Protein AF-A0A0B1T1S8-F1 (afdb_monomer)

Solvent-accessible surface area (backbone atoms only — not comparable to full-atom values): 12868 Å² total; per-residue (Å²): 116,86,95,48,89,92,72,82,81,86,54,74,77,38,72,63,43,54,57,49,52,51,50,52,53,40,42,77,72,69,49,85,85,80,75,98,68,55,75,48,32,48,40,67,55,97,87,37,64,46,28,37,28,30,74,87,71,53,72,49,77,38,91,72,85,84,82,88,63,53,68,56,50,51,59,66,62,24,28,63,69,89,78,49,61,66,72,57,54,54,55,50,72,65,61,81,80,86,56,39,63,43,80,48,77,46,80,37,69,65,81,89,58,32,81,92,61,64,67,81,74,90,66,88,51,78,72,50,74,41,81,39,77,42,52,63,92,45,70,66,48,46,50,51,14,50,49,30,24,76,67,24,32,60,26,94,54,39,36,32,45,31,39,32,61,35,73,80,34,58,84,78,38,96,51,94,5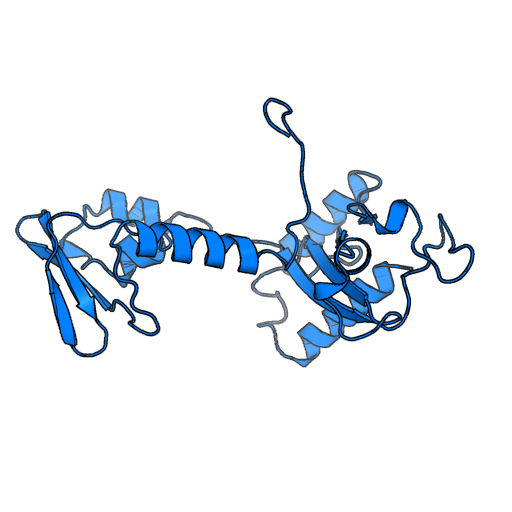5,48,37,43,36,42,36,41,31,39,26,30,45,82,57,34,70,92,42,75,82,48,72,67,56,50,51,52,49,51,52,52,59,57,62,69,61,99

Organism: Oesophagostomum dentatum (NCBI:txid61180)

Foldseek 3Di:
DPPDPPDDDADAVGPVVVVVVVVVVCVVVVDDDDPPFAFQAFDDDPLATFFTATPVRDTDGDNDDDDPDQLCCHQVGHYDVVSDDPVVVVVSVPDDPWFQKDKDKDKDQADDAAPVHGDDDGADDPCQADWDWAQPPDVVSVVQLQVCLVQQHGHLQWTKTKHWSCNVHVVVDDDDRMTMMMIMTGSHGCAGPVGHDDPVVVVVVVVSNVVSRD

InterPro domains:
  IPR036188 FAD/NAD(P)-binding domain superfamily [G3DSA:3.50.50.60] (1-122)
  IPR036188 FAD/NAD(P)-binding domain superfamily [SSF51905] (5-128)

Secondary structure (DSSP, 8-state):
-TT-TT---PPTT-HHHHHHHHHHHHHHTT-----S--EEEEEEETTEEEEEEETTS-EEE-S-----S-HHIIIIISS-GGGS-HHHHHHHHT-------EEEEEEESS---BTTB--SSSS--GGGGS-EEES-SSHHHHHHHHHHHHTTS--SS--EEEE-HHHH-GGGSSSSS-EEEEEEE-S--SSBTTBS--HHHHHHHHHHHHHTT-

pLDDT: mean 93.29, std 6.67, range [47.41, 98.44]

Sequence (214 aa):
MDNRSGTWAYVMGGMGAVSHAIEQSARASGAEIFVEQEVEEVLVDDGIAKGVRLADGREIHATTILSNATPKVTFEDLIVEGDLPQQFLNAVKAIDYTSPVTKINVAVRELPSFSCLPNVGTSPMPHHQTTIHLNCENMKLVDEGVRDFRNGQWSRNPVIEMTIPSVIDRSLVPDERSQVMSLFTQYTPYELKAGPWNEERKEEYAKHAILNLA

Nearest PDB structures (foldseek):
  7xqa-assembly1_A  TM=5.895E-01  e=2.655E-02  Streptomyces luteocolor
  8gri-assembly1_C  TM=5.829E-01  e=4.414E-02  Streptomyces luteocolor
  7xqa-assembly2_H  TM=5.872E-01  e=6.066E-02  Streptomyces luteocolor
  7xxr-assembly1_C  TM=5.797E-01  e=1.477E-01  Streptomyces luteocolor
  2cul-assembly1_A  TM=3.785E-01  e=6.372E-01  Thermus thermophilus HB8

Mean predicted aligned error: 5.03 Å

Structure (mmCIF, N/CA/C/O backbone):
data_AF-A0A0B1T1S8-F1
#
_entry.id   AF-A0A0B1T1S8-F1
#
loop_
_atom_site.group_PDB
_atom_site.id
_atom_site.type_symbol
_atom_site.label_atom_id
_atom_site.label_alt_id
_atom_site.label_comp_id
_atom_site.label_asym_id
_atom_site.label_entity_id
_atom_site.label_seq_id
_atom_site.pdbx_PDB_ins_code
_atom_site.Cartn_x
_atom_site.Cartn_y
_atom_site.Cartn_z
_atom_site.occupancy
_atom_site.B_iso_or_equiv
_atom_site.auth_seq_id
_atom_site.auth_comp_id
_atom_site.auth_asym_id
_atom_site.auth_atom_id
_atom_site.pdbx_PDB_model_num
ATOM 1 N N . MET A 1 1 ? -5.409 -22.854 -8.148 1.00 55.47 1 MET A N 1
ATOM 2 C CA . MET A 1 1 ? -4.814 -21.928 -7.161 1.00 55.47 1 MET A CA 1
ATOM 3 C C . MET A 1 1 ? -5.028 -22.457 -5.759 1.00 55.47 1 MET A C 1
ATOM 5 O O . MET A 1 1 ? -4.088 -22.427 -4.976 1.00 55.47 1 MET A O 1
ATOM 9 N N . ASP A 1 2 ? -6.184 -23.060 -5.493 1.00 47.41 2 ASP A N 1
ATOM 10 C CA . ASP A 1 2 ? -6.439 -23.777 -4.242 1.00 47.41 2 ASP A CA 1
ATOM 11 C C . ASP A 1 2 ? -5.412 -24.903 -4.008 1.00 47.41 2 ASP A C 1
ATOM 13 O O . ASP A 1 2 ? -5.022 -25.612 -4.942 1.00 47.41 2 ASP A O 1
ATOM 17 N N . ASN A 1 3 ? -4.945 -25.031 -2.761 1.00 64.44 3 ASN A N 1
ATOM 18 C CA . ASN A 1 3 ? -3.922 -25.980 -2.291 1.00 64.44 3 ASN A CA 1
ATOM 19 C C . ASN A 1 3 ? -2.485 -25.821 -2.834 1.00 64.44 3 ASN A C 1
ATOM 21 O O . ASN A 1 3 ? -1.685 -26.751 -2.722 1.00 64.44 3 ASN A O 1
ATOM 25 N N . ARG A 1 4 ? -2.101 -24.651 -3.368 1.00 70.44 4 ARG A N 1
ATOM 26 C CA . ARG A 1 4 ? -0.690 -24.350 -3.693 1.00 70.44 4 ARG A CA 1
ATOM 27 C C . ARG A 1 4 ? -0.182 -23.117 -2.948 1.00 70.44 4 ARG A C 1
ATOM 29 O O . ARG A 1 4 ? -0.431 -21.986 -3.364 1.00 70.44 4 ARG A O 1
ATOM 36 N N . SER A 1 5 ? 0.567 -23.346 -1.872 1.00 65.69 5 SER A N 1
ATOM 37 C CA . SER A 1 5 ? 1.254 -22.299 -1.108 1.00 65.69 5 SER A CA 1
ATOM 38 C C . SER A 1 5 ? 2.215 -21.501 -1.999 1.00 65.69 5 SER A C 1
ATOM 40 O O . SER A 1 5 ? 2.921 -22.081 -2.820 1.00 65.69 5 SER A O 1
ATOM 42 N N . GLY A 1 6 ? 2.244 -20.175 -1.836 1.00 71.44 6 GLY A N 1
ATOM 43 C CA . GLY A 1 6 ? 3.140 -19.285 -2.588 1.00 71.44 6 GLY A CA 1
ATOM 44 C C . GLY A 1 6 ? 2.685 -18.939 -4.011 1.00 71.44 6 GLY A C 1
ATOM 45 O O . GLY A 1 6 ? 3.452 -18.341 -4.760 1.00 71.44 6 GLY A O 1
ATOM 46 N N . THR A 1 7 ? 1.457 -19.294 -4.405 1.00 78.19 7 THR A N 1
ATOM 47 C CA 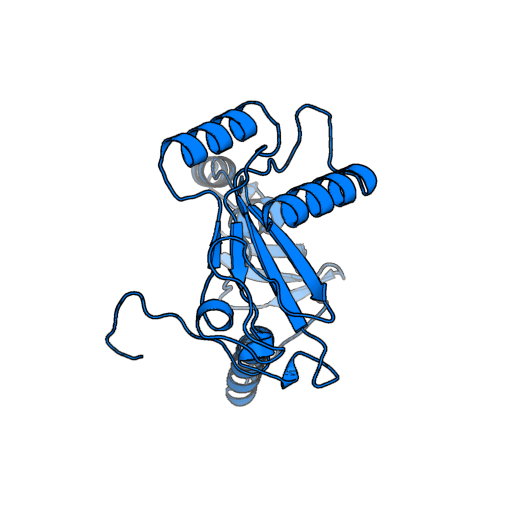. THR A 1 7 ? 0.906 -18.869 -5.701 1.00 78.19 7 THR A CA 1
ATOM 48 C C . THR A 1 7 ? 0.398 -17.432 -5.609 1.00 78.19 7 THR A C 1
ATOM 50 O O . THR A 1 7 ? -0.326 -17.098 -4.674 1.00 78.19 7 THR A O 1
ATOM 53 N N . TRP A 1 8 ? 0.718 -16.608 -6.603 1.00 80.69 8 TRP A N 1
ATOM 54 C CA . TRP A 1 8 ? 0.164 -15.264 -6.765 1.00 80.69 8 TRP A CA 1
ATOM 55 C C . TRP A 1 8 ? -0.551 -15.141 -8.119 1.00 80.69 8 TRP A C 1
ATOM 57 O O . TRP A 1 8 ? -0.360 -15.972 -9.010 1.00 80.69 8 TRP A O 1
ATOM 67 N N . ALA A 1 9 ? -1.426 -14.143 -8.247 1.00 85.50 9 ALA A N 1
ATOM 68 C CA . ALA A 1 9 ? -2.295 -13.943 -9.403 1.00 85.50 9 ALA A CA 1
ATOM 69 C C . ALA A 1 9 ? -2.449 -12.458 -9.724 1.00 85.50 9 ALA A C 1
ATOM 71 O O . ALA A 1 9 ? -2.435 -11.626 -8.816 1.00 85.50 9 ALA A O 1
ATOM 72 N N . TYR A 1 10 ? -2.708 -12.145 -10.992 1.00 87.38 10 TYR A N 1
ATOM 73 C CA . TYR A 1 10 ? -3.293 -10.861 -11.358 1.00 87.38 10 TYR A CA 1
ATOM 74 C C . TYR A 1 10 ? -4.813 -10.916 -11.210 1.00 87.38 10 TYR A C 1
ATOM 76 O O . TYR A 1 10 ? -5.450 -11.911 -11.559 1.00 87.38 10 TYR A O 1
ATOM 84 N N . VAL A 1 11 ? -5.387 -9.822 -10.715 1.00 89.81 11 VAL A N 1
ATOM 85 C CA . VAL A 1 11 ? -6.834 -9.606 -10.714 1.00 89.81 11 VAL A CA 1
ATOM 86 C C . VAL A 1 11 ? -7.190 -8.816 -11.967 1.00 89.81 11 VAL A C 1
ATOM 88 O O . VAL A 1 11 ? -6.685 -7.709 -12.159 1.00 89.81 11 VAL A O 1
ATOM 91 N N . MET A 1 12 ? -8.063 -9.377 -12.804 1.00 92.19 12 MET A N 1
ATOM 92 C CA . MET A 1 12 ? -8.617 -8.670 -13.961 1.00 92.19 12 MET A CA 1
ATOM 93 C C . MET A 1 12 ? -9.450 -7.468 -13.493 1.00 92.19 12 MET A C 1
ATOM 95 O O . MET A 1 12 ? -10.246 -7.588 -12.564 1.00 92.19 12 MET A O 1
ATOM 99 N N . GLY A 1 13 ? -9.262 -6.311 -14.120 1.00 90.62 13 GLY A N 1
ATOM 100 C CA . GLY A 1 13 ? -9.766 -5.008 -13.685 1.00 90.62 13 GLY A CA 1
ATOM 101 C C . GLY A 1 13 ? -8.956 -4.375 -12.546 1.00 90.62 13 GLY A C 1
ATOM 102 O O . GLY A 1 13 ? -9.326 -3.315 -12.041 1.00 90.62 13 GLY A O 1
ATOM 103 N N . GLY A 1 14 ? -7.851 -5.001 -12.126 1.00 89.62 14 GLY A N 1
ATOM 104 C CA . GLY A 1 14 ? -7.015 -4.553 -11.015 1.00 89.62 14 GLY A CA 1
ATOM 105 C C . GLY A 1 14 ? -7.622 -4.815 -9.631 1.00 89.62 14 GLY A C 1
ATOM 106 O O . GLY A 1 14 ? -8.709 -5.366 -9.479 1.00 89.62 14 GLY A O 1
ATOM 107 N N . MET A 1 15 ? -6.909 -4.399 -8.578 1.00 90.25 15 MET A N 1
ATOM 108 C CA . MET A 1 15 ? -7.312 -4.676 -7.187 1.00 90.25 15 MET A CA 1
ATOM 109 C C . MET A 1 15 ? -8.654 -4.044 -6.787 1.00 90.25 15 MET A C 1
ATOM 111 O O . MET A 1 15 ? -9.331 -4.573 -5.909 1.00 90.25 15 MET A O 1
ATOM 115 N N . GLY A 1 16 ? -9.074 -2.962 -7.453 1.00 92.12 16 GLY A N 1
ATOM 116 C CA . GLY A 1 16 ? -10.387 -2.350 -7.230 1.00 92.12 16 GLY A CA 1
ATOM 117 C C . GLY A 1 16 ? -11.554 -3.289 -7.552 1.00 92.12 16 GLY A C 1
ATOM 118 O O . GLY A 1 16 ? -12.585 -3.220 -6.886 1.00 92.12 16 GLY A O 1
ATOM 119 N N . ALA A 1 17 ? -11.376 -4.224 -8.494 1.00 93.69 17 ALA A N 1
ATOM 120 C CA . ALA A 1 17 ? -12.386 -5.230 -8.812 1.00 93.69 17 ALA A CA 1
ATOM 121 C C . ALA A 1 17 ? -12.658 -6.172 -7.628 1.00 93.69 17 ALA A C 1
ATOM 123 O O . ALA A 1 17 ? -13.804 -6.563 -7.416 1.00 93.69 17 ALA A O 1
ATOM 124 N N . VAL A 1 18 ? -11.640 -6.487 -6.813 1.00 94.56 18 VAL A N 1
ATOM 125 C CA . VAL A 1 18 ? -11.820 -7.289 -5.589 1.00 94.56 18 VAL A CA 1
ATOM 126 C C . VAL A 1 18 ? -12.668 -6.528 -4.579 1.00 94.56 18 VAL A C 1
ATOM 128 O O . VAL A 1 18 ? -13.660 -7.063 -4.088 1.00 94.56 18 VAL A O 1
ATOM 131 N N . SER A 1 19 ? -12.311 -5.272 -4.295 1.00 95.19 19 SER A N 1
ATOM 132 C CA . SER A 1 19 ? -13.061 -4.436 -3.354 1.00 95.19 19 SER A CA 1
ATOM 133 C C . SER A 1 19 ? -14.517 -4.276 -3.787 1.00 95.19 19 SER A C 1
ATOM 135 O O . SER A 1 19 ? -15.418 -4.412 -2.965 1.00 95.19 19 SER A O 1
ATOM 137 N N . HIS A 1 20 ? -14.759 -4.069 -5.083 1.00 95.62 20 HIS A N 1
ATOM 138 C CA . HIS A 1 20 ? -16.112 -3.953 -5.616 1.00 95.62 20 HIS A CA 1
ATOM 139 C C . HIS A 1 20 ? -16.888 -5.276 -5.560 1.00 95.62 20 HIS A C 1
ATOM 141 O O . HIS A 1 20 ? -18.069 -5.280 -5.231 1.00 95.62 20 HIS A O 1
ATOM 147 N N . ALA A 1 21 ? -16.240 -6.416 -5.813 1.00 96.75 21 ALA A N 1
ATOM 148 C CA . ALA A 1 21 ? -16.878 -7.723 -5.655 1.00 96.75 21 ALA A CA 1
ATOM 149 C C . ALA A 1 21 ? -17.293 -7.985 -4.194 1.00 96.75 21 ALA A C 1
ATOM 151 O O . ALA A 1 21 ? -18.397 -8.472 -3.943 1.00 96.75 21 ALA A O 1
ATOM 152 N N . ILE A 1 22 ? -16.442 -7.614 -3.230 1.00 96.62 22 ILE A N 1
ATOM 153 C CA . ILE A 1 22 ? -16.761 -7.688 -1.796 1.00 96.62 22 ILE A CA 1
ATOM 154 C C . ILE A 1 22 ? -17.944 -6.769 -1.469 1.00 96.62 22 ILE A C 1
ATOM 156 O O . ILE A 1 22 ? -18.893 -7.208 -0.820 1.00 96.62 22 ILE A O 1
ATOM 160 N N . GLU A 1 23 ? -17.922 -5.526 -1.956 1.00 97.44 23 GLU A N 1
ATOM 161 C CA . GLU A 1 23 ? -19.010 -4.559 -1.784 1.00 97.44 23 GLU A CA 1
ATOM 162 C C . GLU A 1 23 ? -20.347 -5.117 -2.303 1.00 97.44 23 GLU A C 1
ATOM 164 O O . GLU A 1 23 ? -21.341 -5.133 -1.576 1.00 97.44 23 GLU A O 1
ATOM 169 N N . GLN A 1 24 ? -20.370 -5.622 -3.540 1.00 98.00 24 GLN A N 1
ATOM 170 C CA . GLN A 1 24 ? -21.563 -6.207 -4.154 1.00 98.00 24 GLN A CA 1
ATOM 171 C C . GLN A 1 24 ? -22.091 -7.397 -3.347 1.00 98.00 24 GLN A C 1
ATOM 173 O O . GLN A 1 24 ? -23.292 -7.479 -3.087 1.00 98.00 24 GLN A O 1
ATOM 178 N N . SER A 1 25 ? -21.205 -8.300 -2.916 1.00 98.38 25 SER A N 1
ATOM 179 C CA . SER A 1 25 ? -21.579 -9.460 -2.101 1.00 98.38 25 SER A CA 1
ATOM 180 C C . SER A 1 25 ? -22.161 -9.047 -0.746 1.00 98.38 25 SER A C 1
ATOM 182 O O . SER A 1 25 ? -23.135 -9.647 -0.283 1.00 98.38 25 SER A O 1
ATOM 184 N N . ALA A 1 26 ? -21.588 -8.024 -0.108 1.00 98.06 26 ALA A N 1
ATOM 185 C CA . ALA A 1 26 ? -22.077 -7.498 1.160 1.00 98.06 26 ALA A CA 1
ATOM 186 C C . ALA A 1 26 ? -23.473 -6.881 0.995 1.00 98.06 26 ALA A C 1
ATOM 188 O O . ALA A 1 26 ? -24.394 -7.243 1.728 1.00 98.06 26 ALA A O 1
ATOM 189 N N . ARG A 1 27 ? -23.669 -6.026 -0.020 1.00 98.19 27 ARG A N 1
ATOM 190 C CA . ARG A 1 27 ? -24.977 -5.419 -0.324 1.00 98.19 27 ARG A CA 1
ATOM 191 C C . ARG A 1 27 ? -26.035 -6.465 -0.669 1.00 98.19 27 ARG A C 1
ATOM 193 O O . ARG A 1 27 ? -27.155 -6.380 -0.178 1.00 98.19 27 ARG A O 1
ATOM 200 N N . ALA A 1 28 ? -25.681 -7.484 -1.454 1.00 98.44 28 ALA A N 1
ATOM 201 C CA . ALA A 1 28 ? -26.577 -8.600 -1.772 1.00 98.44 28 ALA A CA 1
ATOM 202 C C . ALA A 1 28 ? -26.992 -9.403 -0.525 1.00 98.44 28 ALA A C 1
ATOM 204 O O . ALA A 1 28 ? -28.066 -9.999 -0.504 1.00 98.44 28 ALA A O 1
ATOM 205 N N . SER A 1 29 ? -26.163 -9.379 0.522 1.00 98.44 29 SER A N 1
ATOM 206 C CA . SER A 1 29 ? -26.448 -9.983 1.829 1.00 98.44 29 SER A CA 1
ATOM 207 C C . SER A 1 29 ? -27.175 -9.031 2.792 1.00 98.44 29 SER A C 1
ATOM 209 O O . SER A 1 29 ? -27.373 -9.379 3.953 1.00 98.44 29 SER A O 1
ATOM 211 N N . GLY A 1 30 ? -27.577 -7.841 2.329 1.00 98.25 30 GLY A N 1
ATOM 212 C CA . GLY A 1 30 ? -28.325 -6.853 3.109 1.00 98.25 30 GLY A CA 1
ATOM 213 C C . GLY A 1 30 ? -27.472 -5.818 3.843 1.00 98.25 30 GLY A C 1
ATOM 214 O O . GLY A 1 30 ? -28.013 -5.079 4.659 1.00 98.25 30 GLY A O 1
ATOM 215 N N . ALA A 1 31 ? -26.162 -5.740 3.582 1.00 97.94 31 ALA A N 1
ATOM 216 C CA . ALA A 1 31 ? -25.324 -4.707 4.185 1.00 97.94 31 ALA A CA 1
ATOM 217 C C . ALA A 1 31 ? -25.615 -3.321 3.588 1.00 97.94 31 ALA A C 1
ATOM 219 O O . ALA A 1 31 ? -25.644 -3.138 2.367 1.00 97.94 31 ALA A O 1
ATOM 220 N N . GLU A 1 32 ? -25.743 -2.326 4.461 1.00 97.44 32 GLU A N 1
ATOM 221 C CA . GLU A 1 32 ? -25.722 -0.913 4.092 1.00 97.44 32 GLU A CA 1
ATOM 222 C C . GLU A 1 32 ? -24.284 -0.392 4.171 1.00 97.44 32 GLU A C 1
ATOM 224 O O . GLU A 1 32 ? -23.553 -0.688 5.115 1.00 97.44 32 GLU A O 1
ATOM 229 N N . ILE A 1 33 ? -23.856 0.360 3.155 1.00 97.19 33 ILE A N 1
ATOM 230 C CA . ILE A 1 33 ? -22.487 0.878 3.056 1.00 97.19 33 ILE A CA 1
ATOM 231 C C . ILE A 1 33 ? -22.570 2.375 2.834 1.00 97.19 33 ILE A C 1
ATOM 233 O O . ILE A 1 33 ? -23.120 2.829 1.824 1.00 97.19 33 ILE A O 1
ATOM 237 N N . PHE A 1 34 ? -21.978 3.104 3.770 1.00 96.06 34 PHE A N 1
ATOM 238 C CA . PHE A 1 34 ? -21.897 4.551 3.770 1.00 96.06 34 PHE A CA 1
ATOM 239 C C . PHE A 1 34 ? -20.447 4.955 3.511 1.00 96.06 34 PHE A C 1
ATOM 241 O O . PHE A 1 34 ? -19.535 4.482 4.186 1.00 96.06 34 PHE A O 1
ATOM 248 N N . VAL A 1 35 ? -20.238 5.802 2.508 1.00 96.69 35 VAL A N 1
ATOM 249 C CA . VAL A 1 35 ? -18.925 6.352 2.151 1.00 96.69 35 VAL A CA 1
ATOM 250 C C . VAL A 1 35 ? -18.865 7.825 2.525 1.00 96.69 35 VAL A C 1
ATOM 252 O O . VAL A 1 35 ? -19.905 8.454 2.728 1.00 96.69 35 VAL A O 1
ATOM 255 N N . GLU A 1 36 ? -17.650 8.363 2.636 1.00 96.62 36 GLU A N 1
ATOM 256 C CA . GLU A 1 36 ? -17.431 9.766 3.028 1.00 96.62 36 GLU A CA 1
ATOM 257 C C . GLU A 1 36 ? -18.079 10.102 4.387 1.00 96.62 36 GLU A C 1
ATOM 259 O O . GLU A 1 36 ? -18.482 11.232 4.644 1.00 96.62 36 GLU A O 1
ATOM 264 N N . GLN A 1 37 ? -18.211 9.092 5.253 1.00 97.44 37 GLN A N 1
ATOM 265 C CA . GLN A 1 37 ? -18.708 9.208 6.622 1.00 97.44 37 GLN A CA 1
ATOM 266 C C . GLN A 1 37 ? -17.547 8.926 7.571 1.00 97.44 37 GLN A C 1
ATOM 268 O O . GLN A 1 37 ? -17.292 7.775 7.927 1.00 97.44 37 GLN A O 1
ATOM 273 N N . GLU A 1 38 ? -16.794 9.964 7.919 1.00 97.75 38 GLU A N 1
ATOM 274 C CA . GLU A 1 38 ? -15.689 9.829 8.864 1.00 97.75 38 GLU A CA 1
ATOM 275 C C . GLU A 1 38 ? -16.236 9.534 10.263 1.00 97.75 38 GLU A C 1
ATOM 277 O O . GLU A 1 38 ? -17.083 10.267 10.775 1.00 97.75 38 GLU A O 1
ATOM 282 N N . VAL A 1 39 ? -15.778 8.431 10.856 1.00 98.12 39 VAL A N 1
ATOM 283 C CA . VAL A 1 39 ? -16.041 8.106 12.260 1.00 98.12 39 VAL A CA 1
ATOM 284 C C . VAL A 1 39 ? -15.060 8.908 13.104 1.00 98.12 39 VAL A C 1
ATOM 286 O O . VAL A 1 39 ? -13.856 8.786 12.905 1.00 98.12 39 VAL A O 1
ATOM 289 N N . GLU A 1 40 ? -15.581 9.706 14.027 1.00 97.81 40 GLU A N 1
ATOM 290 C CA . GLU A 1 40 ? -14.795 10.535 14.944 1.00 97.81 40 GLU A CA 1
ATOM 291 C C . GLU A 1 40 ? -14.578 9.829 16.287 1.00 97.81 40 GLU A C 1
ATOM 293 O O . GLU A 1 40 ? -13.508 9.943 16.874 1.00 97.81 40 GLU A O 1
ATOM 298 N N . GLU A 1 41 ? -15.561 9.055 16.760 1.00 97.88 41 GLU A N 1
ATOM 299 C CA . GLU A 1 41 ? -15.488 8.406 18.072 1.00 97.88 41 GLU A CA 1
ATOM 300 C C . GLU A 1 41 ? -16.245 7.073 18.096 1.00 97.88 41 GLU A C 1
ATOM 302 O O . GLU A 1 41 ? -17.310 6.921 17.494 1.00 97.88 41 GLU A O 1
ATOM 307 N N . VAL A 1 42 ? -15.723 6.102 18.838 1.00 97.94 42 VAL A N 1
ATOM 308 C CA . VAL A 1 42 ? -16.441 4.911 19.283 1.00 97.94 42 VAL A CA 1
ATOM 309 C C . VAL A 1 42 ? -17.077 5.220 20.633 1.00 97.94 42 VAL A C 1
ATOM 311 O O . VAL A 1 42 ? -16.388 5.479 21.613 1.00 97.94 42 VAL A O 1
ATOM 314 N N . LEU A 1 43 ? -18.403 5.135 20.693 1.00 96.94 43 LEU A N 1
ATOM 315 C CA . LEU A 1 43 ? -19.170 5.381 21.908 1.00 96.94 43 LEU A CA 1
ATOM 316 C C . LEU A 1 43 ? -18.998 4.200 22.863 1.00 96.94 43 LEU A C 1
ATOM 318 O O . LEU A 1 43 ? -19.406 3.083 22.530 1.00 96.94 43 LEU A O 1
ATOM 322 N N . VAL A 1 44 ? -18.437 4.440 24.045 1.00 95.25 44 VAL A N 1
ATOM 323 C CA . VAL A 1 44 ? -18.246 3.428 25.091 1.00 95.25 44 VAL A CA 1
ATOM 324 C C . VAL A 1 44 ? -19.033 3.822 26.338 1.00 95.25 44 VAL A C 1
ATOM 326 O O . VAL A 1 44 ? -19.018 4.971 26.762 1.00 95.25 44 VAL A O 1
ATOM 329 N N . ASP A 1 45 ? -19.744 2.856 26.916 1.00 92.12 45 ASP A N 1
ATOM 330 C CA . ASP A 1 45 ? -20.476 3.013 28.173 1.00 92.12 45 ASP A CA 1
ATOM 331 C C . ASP A 1 45 ? -20.268 1.768 29.041 1.00 92.12 45 ASP A C 1
ATOM 333 O O . ASP A 1 45 ? -20.494 0.645 28.581 1.00 92.12 45 ASP A O 1
ATOM 337 N N . ASP A 1 46 ? -19.791 1.972 30.272 1.00 90.44 46 ASP A N 1
ATOM 338 C CA . ASP A 1 46 ? -19.414 0.921 31.234 1.00 90.44 46 ASP A CA 1
ATOM 339 C C . ASP A 1 46 ? -18.507 -0.170 30.619 1.00 90.44 46 ASP A C 1
ATOM 341 O O . ASP A 1 46 ? -18.716 -1.374 30.776 1.00 90.44 46 ASP A O 1
ATOM 345 N N . GLY A 1 47 ? -17.518 0.260 29.825 1.00 88.62 47 GLY A N 1
ATOM 346 C CA . GLY A 1 47 ? -16.584 -0.630 29.125 1.00 88.62 47 GLY A CA 1
ATOM 347 C C . GLY A 1 47 ? -17.189 -1.401 27.944 1.00 88.62 47 GLY A C 1
ATOM 348 O O . GLY A 1 47 ? -16.547 -2.306 27.408 1.00 88.62 47 GLY A O 1
ATOM 349 N N . ILE A 1 48 ? -18.411 -1.068 27.518 1.00 92.81 48 ILE A N 1
ATOM 350 C CA . ILE A 1 48 ? -19.108 -1.711 26.402 1.00 92.81 48 ILE A CA 1
ATOM 351 C C . ILE A 1 48 ? -19.286 -0.705 25.267 1.00 92.81 48 ILE A C 1
ATOM 353 O O . ILE A 1 48 ? -19.920 0.332 25.439 1.00 92.81 48 ILE A O 1
ATOM 357 N N . ALA A 1 49 ? -18.803 -1.047 24.074 1.00 95.44 49 ALA A N 1
ATOM 358 C CA . ALA A 1 49 ? -19.046 -0.246 22.881 1.00 95.44 49 ALA A CA 1
ATOM 359 C C . ALA A 1 49 ? -20.541 -0.259 22.491 1.00 95.44 49 ALA A C 1
ATOM 361 O O . ALA A 1 49 ? -21.161 -1.324 22.419 1.00 95.44 49 ALA A O 1
ATOM 362 N N . LYS A 1 50 ? -21.125 0.920 22.246 1.00 96.81 50 LYS A N 1
ATOM 363 C CA . LYS A 1 50 ? -22.564 1.131 21.977 1.00 96.81 50 LYS A CA 1
ATOM 364 C C . LYS A 1 50 ? -22.871 1.706 20.598 1.00 96.81 50 LYS A C 1
ATOM 366 O O . LYS A 1 50 ? -24.041 1.829 20.229 1.00 96.81 50 LYS A O 1
ATOM 371 N N . GLY A 1 51 ? -21.853 2.106 19.852 1.00 97.81 51 GLY A N 1
ATOM 372 C CA . GLY A 1 51 ? -22.019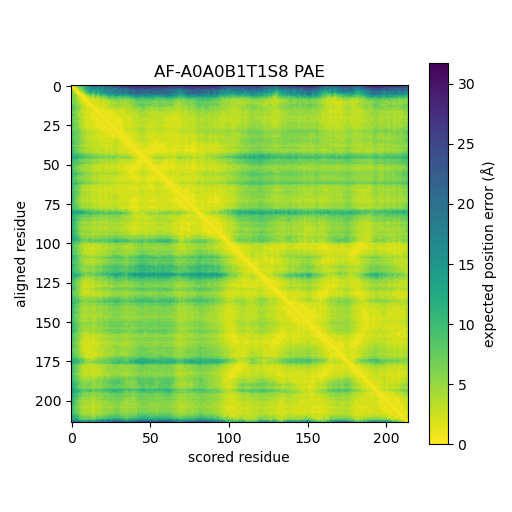 2.743 18.55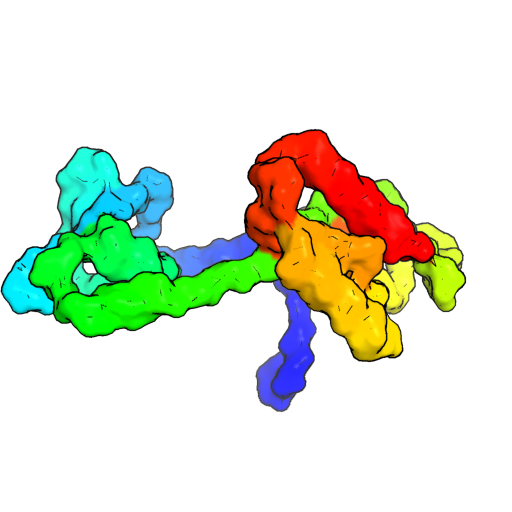6 1.00 97.81 51 GLY A CA 1
ATOM 373 C C . GLY A 1 51 ? -20.819 3.588 18.171 1.00 97.81 51 GLY A C 1
ATOM 374 O O . GL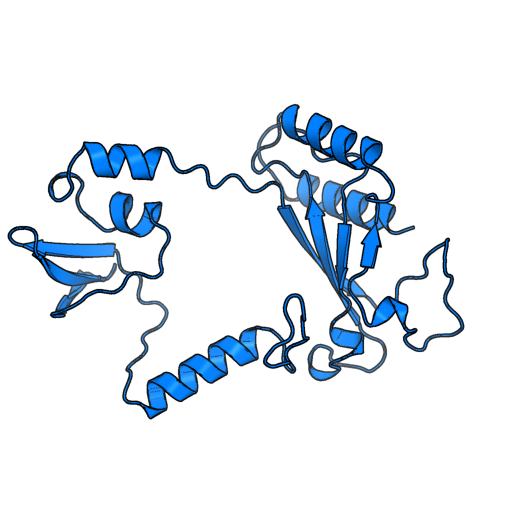Y A 1 51 ? -19.762 3.505 18.793 1.00 97.81 51 GLY A O 1
ATOM 375 N N . VAL A 1 52 ? -21.007 4.412 17.152 1.00 98.12 52 VAL A N 1
ATOM 376 C CA . VAL A 1 52 ? -20.011 5.373 16.682 1.00 98.12 52 VAL A CA 1
ATOM 377 C C . VAL A 1 52 ? -20.636 6.752 16.519 1.00 98.12 52 VAL A C 1
ATOM 379 O O . VAL A 1 52 ? -21.809 6.861 16.155 1.00 98.12 52 VAL A O 1
ATOM 382 N N . ARG A 1 53 ? -19.847 7.797 16.755 1.00 98.25 53 ARG A N 1
ATOM 383 C CA . ARG A 1 53 ? -20.152 9.174 16.373 1.00 98.25 53 ARG A CA 1
ATOM 384 C C . ARG A 1 53 ? -19.391 9.508 15.100 1.00 98.25 53 ARG A C 1
ATOM 386 O O . ARG A 1 53 ? -18.198 9.228 14.991 1.00 98.25 53 ARG A O 1
ATOM 393 N N . LEU A 1 54 ? -20.092 10.073 14.130 1.00 98.25 54 LEU A N 1
ATOM 394 C CA . LEU A 1 54 ? -19.507 10.593 12.902 1.00 98.25 54 LEU A CA 1
ATOM 395 C C . LEU A 1 54 ? -19.026 12.031 13.115 1.00 98.25 54 LEU A C 1
ATOM 397 O O . LEU A 1 54 ? -19.565 12.737 13.963 1.00 98.25 54 LEU A O 1
ATOM 401 N N . ALA A 1 55 ? -18.092 12.490 12.283 1.00 97.75 55 ALA A N 1
ATOM 402 C CA . ALA A 1 55 ? -17.526 13.843 12.348 1.00 97.75 55 ALA A CA 1
ATOM 403 C C . ALA A 1 55 ? -18.555 14.980 12.154 1.00 97.75 55 ALA A C 1
ATOM 405 O O . ALA A 1 55 ? -18.278 16.140 12.448 1.00 97.75 55 ALA A O 1
ATOM 406 N N . ASP A 1 56 ? -19.758 14.676 11.654 1.00 96.94 56 ASP A N 1
ATOM 407 C CA . ASP A 1 56 ? -20.869 15.633 11.561 1.00 96.94 56 ASP A CA 1
ATOM 408 C C . ASP A 1 56 ? -21.797 15.630 12.791 1.00 96.94 56 ASP A C 1
ATOM 410 O O . ASP A 1 56 ? -22.838 16.292 12.797 1.00 96.94 56 ASP A O 1
ATOM 414 N N . GLY A 1 57 ? -21.425 14.883 13.832 1.00 97.06 57 GLY A N 1
ATOM 415 C CA . GLY A 1 57 ? -22.145 14.758 15.093 1.00 97.06 57 GLY A CA 1
ATOM 416 C C . GLY A 1 57 ? -23.260 13.712 15.099 1.00 97.06 57 GLY A C 1
ATOM 417 O O . GLY A 1 57 ? -23.864 13.497 16.150 1.00 97.06 57 GLY A O 1
ATOM 418 N N . ARG A 1 58 ? -23.564 13.044 13.975 1.00 97.88 58 ARG A N 1
ATOM 419 C CA . ARG A 1 58 ? -24.548 11.948 13.973 1.00 97.88 58 ARG A CA 1
ATOM 420 C C . ARG A 1 58 ? -24.012 10.734 14.722 1.00 97.88 58 ARG A C 1
ATOM 422 O O . ARG A 1 58 ? -22.865 10.338 14.542 1.00 97.88 58 ARG A O 1
ATOM 429 N N . GLU A 1 59 ? -24.879 10.091 15.494 1.00 98.12 59 GLU A N 1
ATOM 430 C CA . GLU A 1 59 ? -24.563 8.852 16.204 1.00 98.12 59 GLU A CA 1
ATOM 431 C C . GLU A 1 59 ? -25.266 7.659 15.553 1.00 98.12 59 GLU A C 1
ATOM 433 O O . GLU A 1 59 ? -26.448 7.713 15.206 1.00 98.12 59 GLU A O 1
ATOM 438 N N . ILE A 1 60 ? -24.524 6.565 15.391 1.00 97.56 60 ILE A N 1
ATOM 439 C CA . ILE A 1 60 ? -25.020 5.286 14.888 1.00 97.56 60 ILE A CA 1
ATOM 440 C C . ILE A 1 60 ? -24.833 4.257 15.996 1.00 97.56 60 ILE A C 1
ATOM 442 O O . ILE A 1 60 ? -23.710 3.861 16.307 1.00 97.56 60 ILE A O 1
ATOM 446 N N . HIS A 1 61 ? -25.938 3.802 16.583 1.00 97.81 61 HIS A N 1
ATOM 447 C CA . HIS A 1 61 ? -25.909 2.791 17.636 1.00 97.81 61 HIS A CA 1
ATOM 448 C C . HIS A 1 61 ? -25.798 1.374 17.072 1.00 97.81 61 HIS A C 1
ATOM 450 O O . HIS A 1 61 ? -26.478 1.017 16.110 1.00 97.81 61 HIS A O 1
ATOM 456 N N . ALA A 1 62 ? -24.970 0.549 17.713 1.00 96.50 62 ALA A N 1
ATOM 457 C CA . ALA A 1 62 ? -24.745 -0.841 17.339 1.00 96.50 62 ALA A CA 1
ATOM 458 C C . ALA A 1 62 ? -24.457 -1.706 18.574 1.00 96.50 62 ALA A C 1
ATOM 460 O O . ALA A 1 62 ? -23.895 -1.242 19.563 1.00 96.50 62 ALA A O 1
ATOM 461 N N . THR A 1 63 ? -24.816 -2.989 18.509 1.00 95.19 63 THR A N 1
ATOM 462 C CA . THR A 1 63 ? -24.517 -3.971 19.570 1.00 95.19 63 THR A CA 1
ATOM 463 C C . THR A 1 63 ? -23.118 -4.568 19.450 1.00 95.19 63 THR A C 1
ATOM 465 O O . THR A 1 63 ? -22.629 -5.207 20.379 1.00 95.19 63 THR A O 1
ATOM 468 N N . THR A 1 64 ? -22.477 -4.425 18.293 1.00 96.19 64 THR A N 1
ATOM 469 C CA . THR A 1 64 ? -21.129 -4.921 18.024 1.00 96.19 64 THR A CA 1
ATOM 470 C C . THR A 1 64 ? -20.455 -3.990 17.034 1.00 96.19 64 THR A C 1
ATOM 472 O O . THR A 1 64 ? -21.066 -3.586 16.046 1.00 96.19 64 THR A O 1
ATOM 475 N N . ILE A 1 65 ? -19.191 -3.673 17.299 1.00 96.62 65 ILE A N 1
ATOM 476 C CA . ILE A 1 65 ? -18.363 -2.826 16.444 1.00 96.62 65 ILE A CA 1
ATOM 477 C C . ILE A 1 65 ? -17.137 -3.631 16.038 1.00 96.62 65 ILE A C 1
ATOM 479 O O . ILE A 1 65 ? -16.447 -4.196 16.885 1.00 96.62 65 ILE A O 1
ATOM 483 N N . LEU A 1 66 ? -16.876 -3.679 14.736 1.00 96.94 66 LEU A N 1
ATOM 484 C CA . LEU A 1 66 ? -15.676 -4.275 14.164 1.00 96.94 66 LEU A CA 1
ATOM 485 C C . LEU A 1 66 ? -14.894 -3.163 13.468 1.00 96.94 66 LEU A C 1
ATOM 487 O O . LEU A 1 66 ? -15.348 -2.632 12.457 1.00 96.94 66 LEU A O 1
ATOM 491 N N . SER A 1 67 ? -13.734 -2.801 14.015 1.00 97.31 67 SER A N 1
ATOM 492 C CA . SER A 1 67 ? -12.853 -1.812 13.393 1.00 97.31 67 SER A CA 1
ATOM 493 C C . SER A 1 67 ? -11.855 -2.498 12.466 1.00 97.31 67 SER A C 1
ATOM 495 O O . SER A 1 67 ? -11.131 -3.401 12.882 1.00 97.31 67 SER A O 1
ATOM 497 N N . ASN A 1 68 ? -11.804 -2.041 11.215 1.00 97.06 68 ASN A N 1
ATOM 498 C CA . ASN A 1 68 ? -10.754 -2.395 10.255 1.00 97.06 68 ASN A CA 1
ATOM 499 C C . ASN A 1 68 ? -9.671 -1.299 10.150 1.00 97.06 68 ASN A C 1
ATOM 501 O O . ASN A 1 68 ? -8.770 -1.395 9.318 1.00 97.06 68 ASN A O 1
ATOM 505 N N . ALA A 1 69 ? -9.767 -0.232 10.952 1.00 97.19 69 ALA A N 1
ATOM 506 C CA . ALA A 1 69 ? -8.727 0.786 11.027 1.00 97.19 69 ALA A CA 1
ATOM 507 C C . ALA A 1 69 ? -7.477 0.231 11.732 1.00 97.19 69 ALA A C 1
ATOM 509 O O . ALA A 1 69 ? -7.507 -0.830 12.359 1.00 97.19 69 ALA A O 1
ATOM 510 N N . THR A 1 70 ? -6.356 0.952 11.649 1.00 96.25 70 THR A N 1
ATOM 511 C CA . THR A 1 70 ? -5.143 0.539 12.369 1.00 96.25 70 THR A CA 1
ATOM 512 C C . THR A 1 70 ? -5.392 0.529 13.883 1.00 96.25 70 THR A C 1
ATOM 514 O O . THR A 1 70 ? -6.273 1.250 14.368 1.00 96.25 70 THR A O 1
ATOM 517 N N . PRO A 1 71 ? -4.615 -0.245 14.662 1.00 96.50 71 PRO A N 1
ATOM 518 C CA . PRO A 1 71 ? -4.690 -0.194 16.119 1.00 96.50 71 PRO A CA 1
ATOM 519 C C . PRO A 1 71 ? -4.511 1.223 16.670 1.00 96.50 71 PRO A C 1
ATOM 521 O O . PRO A 1 71 ? -5.260 1.615 17.556 1.00 96.50 71 PRO A O 1
ATOM 524 N N . LYS A 1 72 ? -3.591 2.010 16.092 1.00 95.38 72 LYS A N 1
ATOM 525 C CA . LYS A 1 72 ? -3.405 3.424 16.446 1.00 95.38 72 LYS A CA 1
ATOM 526 C C . LYS A 1 72 ? -4.708 4.202 16.283 1.00 95.38 72 LYS A C 1
ATOM 528 O O . LYS A 1 72 ? -5.185 4.794 17.237 1.00 95.38 72 LYS A O 1
ATOM 533 N N . VAL A 1 73 ? -5.319 4.159 15.097 1.00 96.75 73 VAL A N 1
ATOM 534 C CA . VAL A 1 73 ? -6.565 4.902 14.849 1.00 96.75 73 VAL A CA 1
ATOM 535 C C . VAL A 1 73 ? -7.677 4.413 15.775 1.00 96.75 73 VAL A C 1
ATOM 537 O O . VAL A 1 73 ? -8.310 5.205 16.455 1.00 96.75 73 VAL A O 1
ATOM 540 N N . THR A 1 74 ? -7.872 3.101 15.878 1.00 97.25 74 THR A N 1
ATOM 541 C CA . THR A 1 74 ? -8.964 2.535 16.683 1.00 97.25 74 THR A CA 1
ATOM 542 C C . THR A 1 74 ? -8.839 2.867 18.168 1.00 97.25 74 THR A C 1
ATOM 544 O O . THR A 1 74 ? -9.833 3.226 18.786 1.00 97.25 74 THR A O 1
ATOM 547 N N . PHE A 1 75 ? -7.650 2.713 18.751 1.00 96.44 75 PHE A N 1
ATOM 548 C CA . PHE A 1 75 ? -7.472 2.749 20.204 1.00 96.44 75 PHE A CA 1
ATOM 549 C C . PHE A 1 75 ? -6.869 4.051 20.730 1.00 96.44 75 PHE A C 1
ATOM 551 O O . PHE A 1 75 ? -6.959 4.291 21.927 1.00 96.44 75 PHE A O 1
ATOM 558 N N . GLU A 1 76 ? -6.246 4.868 19.880 1.00 95.25 76 GLU A N 1
ATOM 559 C CA . GLU A 1 76 ? -5.697 6.167 20.287 1.00 95.25 76 GLU A CA 1
ATOM 560 C C . GLU A 1 76 ? -6.517 7.347 19.764 1.00 95.25 76 GLU A C 1
ATOM 562 O O . GLU A 1 76 ? -6.590 8.358 20.456 1.00 95.25 76 GLU A O 1
ATOM 567 N N . ASP A 1 77 ? -7.125 7.232 18.576 1.00 96.06 77 ASP A N 1
ATOM 568 C CA . ASP A 1 77 ? -7.879 8.343 17.979 1.00 96.06 77 ASP A CA 1
ATOM 569 C C . ASP A 1 77 ? -9.388 8.218 18.216 1.00 96.06 77 ASP A C 1
ATOM 571 O O . ASP A 1 77 ? -10.031 9.202 18.559 1.00 96.06 77 ASP A O 1
ATOM 575 N N . LEU A 1 78 ? -9.957 7.019 18.035 1.00 97.56 78 LEU A N 1
ATOM 576 C CA . LEU A 1 78 ? -11.410 6.818 18.072 1.00 97.56 78 LEU A CA 1
ATOM 577 C C . LEU A 1 78 ? -11.959 6.469 19.460 1.00 97.56 78 LEU A C 1
ATOM 579 O O . LEU A 1 78 ? -13.158 6.604 19.677 1.00 97.56 78 LEU A O 1
ATOM 583 N N . ILE A 1 79 ? -11.139 5.974 20.386 1.00 96.06 79 ILE A N 1
ATOM 584 C CA . ILE A 1 79 ? -11.578 5.619 21.744 1.00 96.06 79 ILE A CA 1
ATOM 585 C C . ILE A 1 79 ? -10.960 6.602 22.731 1.00 96.06 79 ILE A C 1
ATOM 587 O O . ILE A 1 79 ? -9.761 6.873 22.683 1.00 96.06 79 ILE A O 1
ATOM 591 N N . VAL A 1 80 ? -11.774 7.106 23.658 1.00 91.25 80 VAL A N 1
ATOM 592 C CA . VAL A 1 80 ? -11.309 8.003 24.717 1.00 91.25 80 VAL A CA 1
ATOM 593 C C . VAL A 1 80 ? -10.292 7.276 25.602 1.00 91.25 80 VAL A C 1
ATOM 595 O O . VAL A 1 80 ? -10.537 6.168 26.072 1.00 91.25 80 VAL A O 1
ATOM 598 N N . GLU A 1 81 ? -9.149 7.914 25.874 1.00 86.56 81 GLU A N 1
ATOM 599 C CA . GLU A 1 81 ? -8.018 7.287 26.583 1.00 86.56 81 GLU A CA 1
ATOM 600 C C . GLU A 1 81 ? -8.418 6.681 27.945 1.00 86.56 81 GLU A C 1
ATOM 602 O O . GLU A 1 81 ? -7.901 5.638 28.340 1.00 86.56 81 GLU A O 1
ATOM 607 N N . GLY A 1 82 ? -9.376 7.303 28.643 1.00 88.94 82 GLY A N 1
ATOM 608 C CA . GLY A 1 82 ? -9.886 6.842 29.939 1.00 88.94 82 GLY A CA 1
ATOM 609 C C . GLY A 1 82 ? -10.667 5.524 29.903 1.00 88.94 82 GLY A C 1
ATOM 610 O O . GLY A 1 82 ? -10.782 4.874 30.942 1.00 88.94 82 GLY A O 1
ATOM 611 N N . ASP A 1 83 ? -11.150 5.104 28.732 1.00 91.50 83 ASP A N 1
ATOM 612 C CA . ASP A 1 83 ? -11.920 3.866 28.561 1.00 91.50 83 ASP A CA 1
ATOM 613 C C . ASP A 1 83 ? -11.029 2.638 28.321 1.00 91.50 83 ASP A C 1
ATOM 615 O O . ASP A 1 83 ? -11.519 1.507 28.245 1.00 91.50 83 ASP A O 1
ATOM 619 N N . LEU A 1 84 ? -9.708 2.829 28.217 1.00 92.69 84 LEU A N 1
ATOM 620 C CA . LEU A 1 84 ? -8.753 1.762 27.936 1.00 92.69 84 LEU A CA 1
ATOM 621 C C . LEU A 1 84 ? -7.737 1.579 29.072 1.00 92.69 84 LEU A C 1
ATOM 623 O O . LEU A 1 84 ? -7.233 2.545 29.645 1.00 92.69 84 LEU A O 1
ATOM 627 N N . PRO A 1 85 ? -7.340 0.329 29.384 1.00 94.00 85 PRO A N 1
ATOM 628 C CA . PRO A 1 85 ? -6.254 0.093 30.323 1.00 94.00 85 PRO A CA 1
ATOM 629 C C . PRO A 1 85 ? -4.948 0.735 29.835 1.00 94.00 85 PRO A C 1
ATOM 631 O O . PRO A 1 85 ? -4.483 0.452 28.730 1.00 94.00 85 PRO A O 1
ATOM 634 N N . GLN A 1 86 ? -4.280 1.512 30.692 1.00 94.75 86 GLN A N 1
ATOM 635 C CA . GLN A 1 86 ? -3.043 2.218 30.325 1.00 94.75 86 GLN A CA 1
ATOM 636 C C . GLN A 1 86 ? -1.953 1.292 29.761 1.00 94.75 86 GLN A C 1
ATOM 638 O O . GLN A 1 86 ? -1.225 1.656 28.840 1.00 94.75 86 GLN A O 1
ATOM 643 N N . GLN A 1 87 ? -1.834 0.073 30.297 1.00 96.94 87 GLN A N 1
ATOM 644 C CA . GLN A 1 87 ? -0.866 -0.909 29.804 1.00 96.94 87 GLN A CA 1
ATOM 645 C C . GLN A 1 87 ? -1.138 -1.303 28.345 1.00 96.94 87 GLN A C 1
ATOM 647 O O . GLN A 1 87 ? -0.193 -1.489 27.581 1.00 96.94 87 GLN A O 1
ATOM 652 N N . PHE A 1 88 ? -2.410 -1.418 27.960 1.00 96.50 88 PHE A N 1
ATOM 653 C CA . PHE A 1 88 ? -2.809 -1.742 26.596 1.00 96.50 88 PHE A CA 1
ATOM 654 C C . PHE A 1 88 ? -2.492 -0.584 25.647 1.00 96.50 88 PHE A C 1
ATOM 656 O O . PHE A 1 88 ? -1.839 -0.797 24.629 1.00 96.50 88 PHE A O 1
ATOM 663 N N . LEU A 1 89 ? -2.841 0.646 26.030 1.00 95.56 89 LEU A N 1
ATOM 664 C CA . LEU A 1 89 ? -2.497 1.845 25.263 1.00 95.56 89 LEU A CA 1
ATOM 665 C C . LEU A 1 89 ? -0.990 1.979 25.037 1.00 95.56 89 LEU A C 1
ATOM 667 O O . LEU A 1 89 ? -0.551 2.261 23.926 1.00 95.56 89 LEU A O 1
ATOM 671 N N . ASN A 1 90 ? -0.178 1.712 26.061 1.00 95.88 90 ASN A N 1
ATOM 672 C CA . ASN A 1 90 ? 1.278 1.736 25.926 1.00 95.88 90 ASN A CA 1
ATOM 673 C C . ASN A 1 90 ? 1.790 0.671 24.942 1.00 95.88 90 ASN A C 1
ATOM 675 O O . ASN A 1 90 ? 2.766 0.915 24.237 1.00 95.88 90 ASN A O 1
ATOM 679 N N . ALA A 1 91 ? 1.144 -0.499 24.879 1.00 96.88 91 ALA A N 1
ATOM 680 C CA . ALA A 1 91 ? 1.488 -1.538 23.913 1.00 96.88 91 ALA A CA 1
ATOM 681 C C . ALA A 1 91 ? 1.113 -1.133 22.479 1.00 96.88 91 ALA A C 1
ATOM 683 O O . ALA A 1 91 ? 1.895 -1.379 21.564 1.00 96.88 91 ALA A O 1
ATOM 684 N N . VAL A 1 92 ? -0.036 -0.473 22.285 1.00 96.88 92 VAL A N 1
ATOM 685 C CA . VAL A 1 92 ? -0.445 0.077 20.981 1.00 96.88 92 VAL A CA 1
ATOM 686 C C . VAL A 1 92 ? 0.530 1.166 20.521 1.00 96.88 92 VAL A C 1
ATOM 688 O O . VAL A 1 92 ? 1.037 1.087 19.403 1.00 96.88 92 VAL A O 1
ATOM 691 N N . LYS A 1 93 ? 0.885 2.101 21.413 1.00 94.94 93 LYS A N 1
ATOM 692 C CA . LYS A 1 93 ? 1.859 3.182 21.163 1.00 94.94 93 LYS A CA 1
ATOM 693 C C . LYS A 1 93 ? 3.261 2.675 20.806 1.00 94.94 93 LYS A C 1
ATOM 695 O O . LYS A 1 93 ? 4.045 3.401 20.204 1.00 94.94 93 LYS A O 1
ATOM 700 N N . ALA A 1 94 ? 3.597 1.442 21.186 1.00 96.25 94 ALA A N 1
ATOM 701 C CA . ALA A 1 94 ? 4.886 0.821 20.888 1.00 96.25 94 ALA A CA 1
ATOM 702 C C . ALA A 1 94 ? 4.937 0.123 19.514 1.00 96.25 94 ALA A C 1
ATOM 704 O O . ALA A 1 94 ? 5.994 -0.391 19.142 1.00 96.25 94 ALA A O 1
ATOM 705 N N . ILE A 1 95 ? 3.827 0.069 18.766 1.00 95.81 95 ILE A N 1
ATOM 706 C CA . ILE A 1 95 ? 3.803 -0.529 17.428 1.00 95.81 95 ILE A CA 1
ATOM 707 C C . ILE A 1 95 ? 4.560 0.381 16.455 1.00 95.81 95 ILE A C 1
ATOM 709 O O . ILE A 1 95 ? 4.169 1.521 16.212 1.00 95.81 95 ILE A O 1
ATOM 713 N N . ASP A 1 96 ? 5.624 -0.152 15.857 1.00 91.69 96 ASP A N 1
ATOM 714 C CA . ASP A 1 96 ? 6.376 0.529 14.808 1.00 91.69 96 ASP A CA 1
ATOM 715 C C . ASP A 1 96 ? 5.762 0.237 13.430 1.00 91.69 96 ASP A C 1
ATOM 717 O O . ASP A 1 96 ? 5.833 -0.883 12.922 1.00 91.69 96 ASP A O 1
ATOM 721 N N . TYR A 1 97 ? 5.149 1.258 12.827 1.00 89.44 97 TYR A N 1
ATOM 722 C CA . TYR A 1 97 ? 4.577 1.200 11.477 1.00 89.44 97 TYR A CA 1
ATOM 723 C C . TYR A 1 97 ? 5.567 1.628 10.385 1.00 89.44 97 TYR A C 1
ATOM 725 O O . TYR A 1 97 ? 5.176 1.760 9.222 1.00 89.44 97 TYR A O 1
ATOM 733 N N . THR A 1 98 ? 6.833 1.883 10.730 1.00 88.44 98 THR A N 1
ATOM 734 C CA . THR A 1 98 ? 7.833 2.372 9.780 1.00 88.44 98 THR A CA 1
ATOM 735 C C . THR A 1 98 ? 8.013 1.375 8.639 1.00 88.44 98 THR A C 1
ATOM 737 O O . THR A 1 98 ? 8.509 0.264 8.819 1.00 88.44 98 THR A O 1
ATOM 740 N N . SER A 1 99 ? 7.642 1.800 7.432 1.00 87.31 99 SER A N 1
ATOM 741 C CA . SER A 1 99 ? 7.822 1.027 6.206 1.00 87.31 99 SER A CA 1
ATOM 742 C C . SER A 1 99 ? 8.859 1.706 5.311 1.00 87.31 99 SER A C 1
ATOM 744 O O . SER A 1 99 ? 8.707 2.890 5.007 1.00 87.31 99 SER A O 1
ATOM 746 N N . PRO A 1 100 ? 9.900 0.989 4.852 1.00 90.25 100 PRO A N 1
ATOM 747 C CA . PRO A 1 100 ? 10.924 1.541 3.975 1.00 90.25 100 PRO A CA 1
ATOM 748 C C . PRO A 1 100 ? 10.539 1.451 2.485 1.00 90.25 100 PRO A C 1
ATOM 750 O O . PRO A 1 100 ? 11.425 1.351 1.635 1.00 90.25 100 PRO A O 1
ATOM 753 N N . VAL A 1 101 ? 9.245 1.398 2.155 1.00 94.50 101 VAL A N 1
ATOM 754 C CA . VAL A 1 101 ? 8.758 1.105 0.799 1.00 94.50 101 VAL A CA 1
ATOM 755 C C . VAL A 1 101 ? 8.206 2.357 0.136 1.00 94.50 101 VAL A C 1
ATOM 757 O O . VAL A 1 101 ? 7.325 3.015 0.685 1.00 94.50 101 VAL A O 1
ATOM 760 N N . THR A 1 102 ? 8.636 2.613 -1.097 1.00 95.62 102 THR A N 1
ATOM 761 C CA . THR A 1 102 ? 7.982 3.580 -1.983 1.00 95.62 102 THR A CA 1
ATOM 762 C C . THR A 1 102 ? 7.317 2.853 -3.138 1.00 95.62 102 THR A C 1
ATOM 764 O O . THR A 1 102 ? 7.892 1.943 -3.732 1.00 95.62 102 THR A O 1
ATOM 767 N N . LYS A 1 103 ? 6.093 3.266 -3.478 1.00 96.12 103 LYS A N 1
ATOM 768 C CA . LYS A 1 103 ? 5.395 2.788 -4.672 1.00 96.12 103 LYS A CA 1
ATOM 769 C C . LYS A 1 103 ? 5.408 3.865 -5.748 1.00 96.12 103 LYS A C 1
ATOM 771 O O . LYS A 1 103 ? 4.919 4.969 -5.524 1.00 96.12 103 LYS A O 1
ATOM 776 N N . ILE A 1 104 ? 5.906 3.517 -6.927 1.00 96.50 104 ILE A N 1
ATOM 777 C CA . ILE A 1 104 ? 5.929 4.378 -8.109 1.00 96.50 104 ILE A CA 1
ATOM 778 C C . ILE A 1 104 ? 5.066 3.712 -9.179 1.00 96.50 104 ILE A C 1
ATOM 780 O O . ILE A 1 104 ? 5.289 2.558 -9.534 1.00 96.50 104 ILE A O 1
ATOM 784 N N . ASN A 1 105 ? 4.069 4.429 -9.696 1.00 95.62 105 ASN A N 1
ATOM 785 C CA . ASN A 1 105 ? 3.274 3.974 -10.835 1.00 95.62 105 ASN A CA 1
ATOM 786 C C . ASN A 1 105 ? 3.598 4.862 -12.030 1.00 95.62 105 ASN A C 1
ATOM 788 O O . ASN A 1 105 ? 3.512 6.085 -11.922 1.00 95.62 105 ASN A O 1
ATOM 792 N N . VAL A 1 106 ? 3.955 4.256 -13.157 1.00 95.06 106 VAL A N 1
ATOM 793 C CA . VAL A 1 106 ? 4.276 4.980 -14.389 1.00 95.06 106 VAL A CA 1
ATOM 794 C C . VAL A 1 106 ? 3.439 4.463 -15.546 1.00 95.06 106 VAL A C 1
ATOM 796 O O . VAL A 1 106 ? 3.220 3.261 -15.692 1.00 95.06 106 VAL A O 1
ATOM 799 N N . ALA A 1 107 ? 2.982 5.396 -16.377 1.00 95.38 107 ALA A N 1
ATOM 800 C CA . ALA A 1 107 ? 2.408 5.099 -17.677 1.00 95.38 107 ALA A CA 1
ATOM 801 C C . ALA A 1 107 ? 3.492 5.305 -18.738 1.00 95.38 107 ALA A C 1
ATOM 803 O O . ALA A 1 107 ? 4.089 6.379 -18.822 1.00 95.38 107 ALA A O 1
ATOM 804 N N . VAL A 1 108 ? 3.746 4.280 -19.545 1.00 93.81 108 VAL A N 1
ATOM 805 C CA . VAL A 1 108 ? 4.781 4.296 -20.584 1.00 93.81 108 VAL A CA 1
ATOM 806 C C . VAL A 1 108 ? 4.198 3.867 -21.927 1.00 93.81 108 VAL A C 1
ATOM 808 O O . VAL A 1 108 ? 3.148 3.228 -21.998 1.00 93.81 108 VAL A O 1
ATOM 811 N N . ARG A 1 109 ? 4.862 4.248 -23.021 1.00 92.56 109 ARG A N 1
ATOM 812 C CA . ARG A 1 109 ? 4.448 3.881 -24.388 1.00 92.56 109 ARG A CA 1
ATOM 813 C C . ARG A 1 109 ? 5.065 2.579 -24.884 1.00 92.56 109 ARG A C 1
ATOM 815 O O . ARG A 1 109 ? 4.586 2.029 -25.869 1.00 92.56 109 ARG A O 1
ATOM 822 N N . GLU A 1 110 ? 6.123 2.124 -24.228 1.00 90.75 110 GLU A N 1
ATOM 823 C CA . GLU A 1 110 ? 6.919 0.973 -24.634 1.00 90.75 110 GLU A CA 1
ATOM 824 C C . GLU A 1 110 ? 7.310 0.170 -23.397 1.00 90.75 110 GLU A C 1
ATOM 826 O O . GLU A 1 110 ? 7.434 0.718 -22.301 1.00 90.75 110 GLU A O 1
ATOM 831 N N . LEU A 1 111 ? 7.474 -1.138 -23.574 1.00 93.00 111 LEU A N 1
ATOM 832 C CA . LEU A 1 111 ? 7.939 -2.022 -22.511 1.00 93.00 111 LEU A CA 1
ATOM 833 C C . LEU A 1 111 ? 9.425 -1.760 -22.222 1.00 93.00 111 LEU A C 1
ATOM 835 O O . LEU A 1 111 ? 10.172 -1.462 -23.161 1.00 93.00 111 LEU A O 1
ATOM 839 N N . PRO A 1 112 ? 9.874 -1.895 -20.960 1.00 91.81 112 PRO A N 1
ATOM 840 C CA . PRO A 1 112 ? 11.292 -1.797 -20.639 1.00 91.81 112 PRO A CA 1
ATOM 841 C C . PRO A 1 112 ? 12.083 -2.841 -21.438 1.00 91.81 112 PRO A C 1
ATOM 843 O O . PRO A 1 112 ? 11.585 -3.925 -21.715 1.00 91.81 112 PRO A O 1
ATOM 846 N N . SER A 1 113 ? 13.308 -2.509 -21.837 1.00 91.88 113 SER A N 1
ATOM 847 C CA . SER A 1 113 ? 14.230 -3.459 -22.464 1.00 91.88 113 SER A CA 1
ATOM 848 C C . SER A 1 113 ? 15.438 -3.603 -21.558 1.00 91.88 113 SER A C 1
ATOM 850 O O . SER A 1 113 ? 16.250 -2.685 -21.472 1.00 91.88 113 SER A O 1
ATOM 852 N N . PHE A 1 114 ? 15.558 -4.745 -20.887 1.00 90.94 114 PHE A N 1
ATOM 853 C CA . PHE A 1 114 ? 16.620 -4.975 -19.910 1.00 90.94 114 PHE A CA 1
ATOM 854 C C . PHE A 1 114 ? 17.937 -5.306 -20.605 1.00 90.94 114 PHE A C 1
ATOM 856 O O . PHE A 1 114 ? 17.969 -6.108 -21.537 1.00 90.94 114 PHE A O 1
ATOM 863 N N . SER A 1 115 ? 19.045 -4.744 -20.127 1.00 88.19 115 SER A N 1
ATOM 864 C CA . SER A 1 115 ? 20.382 -5.001 -20.678 1.00 88.19 115 SER A CA 1
ATOM 865 C C . SER A 1 115 ? 20.768 -6.489 -20.657 1.00 88.19 115 SER A C 1
ATOM 867 O O . SER A 1 115 ? 21.397 -6.982 -21.595 1.00 88.19 115 SER A O 1
ATOM 869 N N . CYS A 1 116 ? 20.341 -7.230 -19.631 1.00 88.50 116 CYS A N 1
ATOM 870 C CA . CYS A 1 116 ? 20.576 -8.670 -19.495 1.00 88.50 116 CYS A CA 1
ATOM 871 C C . CYS A 1 116 ? 19.631 -9.548 -20.337 1.00 88.50 116 CYS A C 1
ATOM 873 O O . CYS A 1 116 ? 19.948 -10.712 -20.592 1.00 88.50 116 CYS A O 1
ATOM 875 N N . LEU A 1 117 ? 18.487 -9.010 -20.770 1.00 90.88 117 LEU A N 1
ATOM 876 C CA . LEU A 1 117 ? 17.507 -9.713 -21.597 1.00 90.88 117 LEU A CA 1
ATOM 877 C C . LEU A 1 117 ? 16.772 -8.724 -22.523 1.00 90.88 117 LEU A C 1
ATOM 879 O O . LEU A 1 117 ? 15.624 -8.368 -22.247 1.00 90.88 117 LEU A O 1
ATOM 883 N N . PRO A 1 118 ? 17.426 -8.260 -23.607 1.00 93.00 118 PRO A N 1
ATOM 884 C CA . PRO A 1 118 ? 16.865 -7.233 -24.477 1.00 93.00 118 PRO A CA 1
ATOM 885 C C . PRO A 1 118 ? 15.595 -7.681 -25.202 1.00 93.00 118 PRO A C 1
ATOM 887 O O . PRO A 1 118 ? 15.410 -8.866 -25.502 1.00 93.00 118 PRO A O 1
ATOM 890 N N . ASN A 1 119 ? 14.752 -6.710 -25.553 1.00 93.50 119 ASN A N 1
ATOM 891 C CA . ASN A 1 119 ? 13.504 -6.978 -26.258 1.00 93.50 119 ASN A CA 1
ATOM 892 C C . ASN A 1 119 ? 13.741 -7.496 -27.681 1.00 93.50 119 ASN A C 1
ATOM 894 O O . ASN A 1 119 ? 14.572 -6.979 -28.430 1.00 93.50 119 ASN A O 1
ATOM 898 N N . VAL A 1 120 ? 12.935 -8.479 -28.086 1.00 93.12 120 VAL A N 1
ATOM 899 C CA . VAL A 1 120 ? 12.841 -8.942 -29.475 1.00 93.12 120 VAL A CA 1
ATOM 900 C C . VAL A 1 120 ? 11.510 -8.454 -30.047 1.00 93.12 120 VAL A C 1
ATOM 902 O O . VAL A 1 120 ? 10.475 -9.100 -29.903 1.00 93.12 120 VAL A O 1
ATOM 905 N N . GLY A 1 121 ? 11.537 -7.283 -30.688 1.00 90.44 121 GLY A N 1
ATOM 906 C CA . GLY A 1 121 ? 10.345 -6.618 -31.222 1.00 90.44 121 GLY A CA 1
ATOM 907 C C . GLY A 1 121 ? 9.572 -5.814 -30.171 1.00 90.44 121 GLY A C 1
ATOM 908 O O . GLY A 1 121 ? 10.116 -5.431 -29.140 1.00 90.44 121 GLY A O 1
ATOM 909 N N . THR A 1 122 ? 8.299 -5.524 -30.457 1.00 87.56 122 THR A N 1
ATOM 910 C CA . THR A 1 122 ? 7.438 -4.659 -29.621 1.00 87.56 122 THR A CA 1
ATOM 911 C C . THR A 1 122 ? 6.397 -5.417 -28.798 1.00 87.56 122 THR A C 1
ATOM 913 O O . THR A 1 122 ? 5.667 -4.813 -28.016 1.00 87.56 122 THR A O 1
ATOM 916 N N . SER A 1 123 ? 6.290 -6.734 -28.987 1.00 90.31 123 SER A N 1
ATOM 917 C CA . SER A 1 123 ? 5.322 -7.563 -28.266 1.00 90.31 123 SER A CA 1
ATOM 918 C C . SER A 1 123 ? 5.829 -7.919 -26.864 1.00 90.31 123 SER A C 1
ATOM 920 O O . SER A 1 123 ? 7.039 -8.074 -26.677 1.00 90.31 123 SER A O 1
ATOM 922 N N . PRO A 1 124 ? 4.936 -8.103 -25.875 1.00 93.19 124 PRO A N 1
ATOM 923 C CA . PRO A 1 124 ? 5.345 -8.570 -24.561 1.00 93.19 124 PRO A CA 1
ATOM 924 C C . PRO A 1 124 ? 6.071 -9.919 -24.605 1.00 93.19 124 PRO A C 1
ATOM 926 O O . PRO A 1 124 ? 5.702 -10.827 -25.347 1.00 93.19 124 PRO A O 1
ATOM 929 N N . MET A 1 125 ? 7.086 -10.057 -23.756 1.00 94.88 125 MET A N 1
ATOM 930 C CA . MET A 1 125 ? 7.922 -11.250 -23.615 1.00 94.88 125 MET A CA 1
ATOM 931 C C . MET A 1 125 ? 7.623 -11.924 -22.267 1.00 94.88 125 MET A C 1
ATOM 933 O O . MET A 1 125 ? 7.000 -11.293 -21.411 1.00 94.88 125 MET A O 1
ATOM 937 N N . PRO A 1 126 ? 8.053 -13.178 -22.026 1.00 93.94 126 PRO A N 1
ATOM 938 C CA . PRO A 1 126 ? 7.728 -13.885 -20.783 1.00 93.94 126 PRO A CA 1
ATOM 939 C C . PRO A 1 126 ? 8.121 -13.135 -19.501 1.00 93.94 126 PRO A C 1
ATOM 941 O O . PRO A 1 126 ? 7.377 -13.152 -18.526 1.00 93.94 126 PRO A O 1
ATOM 944 N N . HIS A 1 127 ? 9.248 -12.418 -19.505 1.00 92.88 127 HIS A N 1
ATOM 945 C CA . HIS A 1 127 ? 9.694 -11.645 -18.342 1.00 92.88 127 HIS A CA 1
ATOM 946 C C . HIS A 1 127 ? 8.810 -10.414 -18.059 1.00 92.88 127 HIS A C 1
ATOM 948 O O . HIS A 1 127 ? 8.711 -9.994 -16.914 1.00 92.88 127 HIS A O 1
ATOM 954 N N . HIS A 1 128 ? 8.091 -9.885 -19.057 1.00 94.88 128 HIS A N 1
ATOM 955 C CA . HIS A 1 128 ? 7.103 -8.811 -18.876 1.00 94.88 128 HIS A CA 1
ATOM 956 C C . HIS A 1 128 ? 5.792 -9.284 -18.226 1.00 94.88 128 HIS A C 1
ATOM 958 O O . HIS A 1 128 ? 4.946 -8.463 -17.888 1.00 94.88 128 HIS A O 1
ATOM 964 N N . GLN A 1 129 ? 5.605 -10.599 -18.081 1.00 93.25 129 GLN A N 1
ATOM 965 C CA . GLN A 1 129 ? 4.374 -11.232 -17.592 1.00 93.25 129 GLN A CA 1
ATOM 966 C C . GLN A 1 129 ? 4.482 -11.722 -16.138 1.00 93.25 129 GLN A C 1
ATOM 968 O O . GLN A 1 129 ? 3.552 -12.331 -15.615 1.00 93.25 129 GLN A O 1
ATOM 973 N N . THR A 1 130 ? 5.610 -11.463 -15.476 1.00 91.00 130 THR A N 1
ATOM 974 C CA . THR A 1 130 ? 5.925 -11.911 -14.110 1.00 91.00 130 THR A CA 1
ATOM 975 C C . THR A 1 130 ? 6.285 -10.719 -13.218 1.00 91.00 130 THR A C 1
ATOM 977 O O . THR A 1 130 ? 6.317 -9.577 -13.676 1.00 91.00 130 THR A O 1
ATOM 980 N N . THR A 1 131 ? 6.552 -10.976 -11.938 1.00 92.69 131 THR A N 1
ATOM 981 C CA . THR A 1 131 ? 7.322 -10.056 -11.100 1.00 92.69 131 THR A CA 1
ATOM 982 C C . THR A 1 131 ? 8.769 -10.003 -11.586 1.00 92.69 131 THR A C 1
ATOM 984 O O . THR A 1 131 ? 9.386 -11.032 -11.883 1.00 92.69 131 THR A O 1
ATOM 987 N N . ILE A 1 132 ? 9.297 -8.789 -11.693 1.00 94.31 132 ILE A N 1
ATOM 988 C CA . ILE A 1 132 ? 10.667 -8.486 -12.102 1.00 94.31 132 ILE A CA 1
ATOM 989 C C . ILE A 1 132 ? 11.374 -7.926 -10.872 1.00 94.31 132 ILE A C 1
ATOM 991 O O . ILE A 1 132 ? 10.898 -6.956 -10.287 1.00 94.31 132 ILE A O 1
ATOM 995 N N . HIS A 1 133 ? 12.492 -8.534 -10.483 1.00 94.44 133 HIS A N 1
ATOM 996 C CA . HIS A 1 133 ? 13.274 -8.103 -9.327 1.00 94.44 133 HIS A CA 1
ATOM 997 C C . HIS A 1 133 ? 14.652 -7.631 -9.777 1.00 94.44 133 HIS A C 1
ATOM 999 O O . HIS A 1 133 ? 15.326 -8.345 -10.521 1.00 94.44 133 HIS A O 1
ATOM 1005 N N . LEU A 1 134 ? 15.051 -6.444 -9.329 1.00 93.75 134 LEU A N 1
ATOM 1006 C CA . LEU A 1 134 ? 16.334 -5.818 -9.651 1.00 93.75 134 LEU A CA 1
ATOM 1007 C C . LEU A 1 134 ? 17.062 -5.414 -8.367 1.00 93.75 134 LEU A C 1
ATOM 1009 O O . LEU A 1 134 ? 16.418 -5.142 -7.346 1.00 93.75 134 LEU A O 1
ATOM 1013 N N . ASN A 1 135 ? 18.394 -5.342 -8.435 1.00 93.50 135 ASN A N 1
ATOM 1014 C CA . ASN A 1 135 ? 19.284 -4.949 -7.336 1.00 93.50 135 ASN A CA 1
ATOM 1015 C C . ASN A 1 135 ? 19.202 -5.874 -6.108 1.00 93.50 135 ASN A C 1
ATOM 1017 O O . ASN A 1 135 ? 19.514 -5.481 -4.982 1.00 93.50 135 ASN A O 1
ATOM 1021 N N . CYS A 1 136 ? 18.774 -7.120 -6.314 1.00 94.25 136 CYS A N 1
ATOM 1022 C CA . CYS A 1 136 ? 18.683 -8.157 -5.286 1.00 94.25 136 CYS A CA 1
ATOM 1023 C C . CYS A 1 136 ? 19.490 -9.414 -5.646 1.00 94.25 136 CYS A C 1
ATOM 1025 O O . CYS A 1 136 ? 19.244 -10.496 -5.118 1.00 94.25 136 CYS A O 1
ATOM 1027 N N . GLU A 1 137 ? 20.457 -9.292 -6.555 1.00 92.06 137 GLU A N 1
ATOM 1028 C CA . GLU A 1 137 ? 21.243 -10.405 -7.096 1.00 92.06 137 GLU A CA 1
ATOM 1029 C C . GLU A 1 137 ? 22.178 -11.013 -6.040 1.00 92.06 137 GLU A C 1
ATOM 1031 O O . GLU A 1 137 ? 22.614 -12.157 -6.169 1.00 92.06 137 GLU A O 1
ATOM 1036 N N . ASN A 1 138 ? 22.508 -10.256 -4.986 1.00 94.25 138 ASN A N 1
ATOM 1037 C CA . ASN A 1 138 ? 23.261 -10.750 -3.839 1.00 94.25 138 ASN A CA 1
ATOM 1038 C C . ASN A 1 138 ? 22.966 -9.955 -2.554 1.00 94.25 138 ASN A C 1
ATOM 1040 O O . ASN A 1 138 ? 22.567 -8.792 -2.583 1.00 94.25 138 ASN A O 1
ATOM 1044 N N . MET A 1 139 ? 23.252 -10.575 -1.406 1.00 95.69 139 MET A N 1
ATOM 1045 C CA . MET A 1 139 ? 22.992 -9.989 -0.085 1.00 95.69 139 MET A CA 1
ATOM 1046 C C . MET A 1 139 ? 23.812 -8.736 0.232 1.00 95.69 139 MET A C 1
ATOM 1048 O O . MET A 1 139 ? 23.415 -7.970 1.105 1.00 95.69 139 MET A O 1
ATOM 1052 N N . LYS A 1 140 ? 24.943 -8.510 -0.445 1.00 95.94 140 LYS A N 1
ATOM 1053 C CA . LYS A 1 140 ? 25.764 -7.317 -0.212 1.00 95.94 140 LYS A CA 1
ATOM 1054 C C . LYS A 1 140 ? 25.050 -6.061 -0.720 1.00 95.94 140 LYS A C 1
ATOM 1056 O O . LYS A 1 140 ? 25.043 -5.068 -0.005 1.00 95.94 140 LYS A O 1
ATOM 1061 N N . LEU A 1 141 ? 24.407 -6.123 -1.888 1.00 94.00 141 LEU A N 1
ATOM 1062 C CA . LEU A 1 141 ? 23.603 -5.011 -2.423 1.00 94.00 141 LEU A CA 1
ATOM 1063 C C . LEU A 1 141 ? 22.428 -4.670 -1.500 1.00 94.00 141 LEU A C 1
ATOM 1065 O O . LEU A 1 141 ? 22.202 -3.510 -1.161 1.00 94.00 141 LEU A O 1
ATOM 1069 N N . VAL A 1 142 ? 21.735 -5.704 -1.023 1.00 95.88 142 VAL A N 1
ATOM 1070 C CA . VAL A 1 142 ? 20.622 -5.566 -0.077 1.00 95.88 142 VAL A CA 1
ATOM 1071 C C . VAL A 1 142 ? 21.096 -4.922 1.234 1.00 95.88 142 VAL A C 1
ATOM 1073 O O . VAL A 1 142 ? 20.482 -3.972 1.715 1.00 95.88 142 VAL A O 1
ATOM 1076 N N . ASP A 1 143 ? 22.217 -5.387 1.794 1.00 96.31 143 ASP A N 1
ATOM 1077 C CA . ASP A 1 143 ? 22.803 -4.821 3.015 1.00 96.31 143 ASP A CA 1
ATOM 1078 C C . ASP A 1 143 ? 23.262 -3.364 2.827 1.00 96.31 143 ASP A C 1
ATOM 1080 O O . ASP A 1 143 ? 23.055 -2.532 3.710 1.00 96.31 143 ASP A O 1
ATOM 1084 N N . GLU A 1 144 ? 23.825 -3.013 1.668 1.00 95.81 144 GLU A N 1
ATOM 1085 C CA . GLU A 1 144 ? 24.161 -1.625 1.326 1.00 95.81 144 GLU A CA 1
ATOM 1086 C C . GLU A 1 144 ? 22.914 -0.726 1.313 1.00 95.81 144 GLU A C 1
ATOM 1088 O O . GLU A 1 144 ? 22.943 0.357 1.902 1.00 95.81 144 GLU A O 1
ATOM 1093 N N . GLY A 1 145 ? 21.796 -1.194 0.749 1.00 95.50 145 GLY A N 1
ATOM 1094 C CA . GLY A 1 145 ? 20.517 -0.482 0.801 1.00 95.50 145 GLY A CA 1
ATOM 1095 C C . GLY A 1 145 ? 19.987 -0.297 2.225 1.00 95.50 145 GLY A C 1
ATOM 1096 O O . GLY A 1 145 ? 19.587 0.808 2.595 1.00 95.50 145 GLY A O 1
ATOM 1097 N N . VAL A 1 146 ? 20.070 -1.334 3.066 1.00 95.06 146 VAL A N 1
ATOM 1098 C CA . VAL A 1 146 ? 19.714 -1.240 4.494 1.00 95.06 146 VAL A CA 1
ATOM 1099 C C . VAL A 1 146 ? 20.569 -0.195 5.213 1.00 95.06 146 VAL A C 1
ATOM 1101 O O . VAL A 1 146 ? 20.055 0.551 6.049 1.00 95.06 146 VAL A O 1
ATOM 1104 N N . ARG A 1 147 ? 21.872 -0.122 4.917 1.00 96.25 147 ARG A N 1
ATOM 1105 C CA . ARG A 1 147 ? 22.772 0.875 5.519 1.00 96.25 147 ARG A CA 1
ATOM 1106 C C . ARG A 1 147 ? 22.416 2.294 5.092 1.00 96.25 147 ARG A C 1
ATOM 1108 O O . ARG A 1 147 ? 22.393 3.170 5.953 1.00 96.25 147 ARG A O 1
ATOM 1115 N N . ASP A 1 148 ? 22.122 2.517 3.813 1.00 96.44 148 ASP A N 1
ATOM 1116 C CA . ASP A 1 148 ? 21.672 3.822 3.314 1.00 96.44 148 ASP A CA 1
ATOM 1117 C C . ASP A 1 148 ? 20.380 4.251 4.050 1.00 96.44 148 ASP A C 1
ATOM 1119 O O . ASP A 1 148 ? 20.346 5.329 4.653 1.00 96.44 148 ASP A O 1
ATOM 1123 N N . PHE A 1 149 ? 19.384 3.355 4.142 1.00 95.19 149 PHE A N 1
ATOM 1124 C CA . PHE A 1 149 ? 18.136 3.584 4.888 1.00 95.19 149 PHE A CA 1
ATOM 1125 C C . PHE A 1 149 ? 18.379 3.922 6.364 1.00 95.19 149 PHE A C 1
ATOM 1127 O O . PHE A 1 149 ? 17.852 4.914 6.868 1.00 95.19 149 PHE A O 1
ATOM 1134 N N . ARG A 1 150 ? 19.222 3.149 7.062 1.00 94.00 150 ARG A N 1
ATOM 1135 C CA . ARG A 1 150 ? 19.573 3.398 8.475 1.00 94.00 150 ARG A CA 1
ATOM 1136 C C . ARG A 1 150 ? 20.291 4.731 8.690 1.00 94.00 150 ARG A C 1
ATOM 1138 O O . ARG A 1 150 ? 20.221 5.286 9.781 1.00 94.00 150 ARG A O 1
ATOM 1145 N N . ASN A 1 151 ? 20.957 5.255 7.664 1.00 95.44 151 ASN A N 1
ATOM 1146 C CA . ASN A 1 151 ? 21.572 6.582 7.681 1.00 95.44 151 ASN A CA 1
ATOM 1147 C C . ASN A 1 151 ? 20.582 7.712 7.328 1.00 95.44 151 ASN A C 1
ATOM 1149 O O . ASN A 1 151 ? 20.997 8.870 7.211 1.00 95.44 151 ASN A O 1
ATOM 1153 N N . GLY A 1 152 ? 19.291 7.395 7.167 1.00 95.19 152 GLY A N 1
ATOM 1154 C CA . GLY A 1 152 ? 18.232 8.336 6.807 1.00 95.19 152 GLY A CA 1
ATOM 1155 C C . GLY A 1 152 ? 18.303 8.796 5.350 1.00 95.19 152 GLY A C 1
ATOM 1156 O O . GLY A 1 152 ? 17.869 9.903 5.034 1.00 95.19 152 GLY A O 1
ATOM 1157 N N . GLN A 1 153 ? 18.891 7.987 4.467 1.00 96.12 153 GLN A N 1
ATOM 1158 C CA . GLN A 1 153 ? 18.995 8.247 3.030 1.00 96.12 153 GLN A CA 1
ATOM 1159 C C . GLN A 1 153 ? 18.225 7.173 2.260 1.00 96.12 153 GLN A C 1
ATOM 1161 O O . GLN A 1 153 ? 18.108 6.040 2.720 1.00 96.12 153 GLN A O 1
ATOM 1166 N N . TRP A 1 154 ? 17.697 7.503 1.083 1.00 95.94 154 TRP A N 1
ATOM 1167 C CA . TRP A 1 154 ? 17.211 6.459 0.185 1.00 95.94 154 TRP A CA 1
ATOM 1168 C C . TRP A 1 154 ? 18.388 5.642 -0.360 1.00 95.94 154 TRP A C 1
ATOM 1170 O O . TRP A 1 154 ? 19.499 6.156 -0.515 1.00 95.94 154 TRP A O 1
ATOM 1180 N N . SER A 1 155 ? 18.149 4.370 -0.671 1.00 96.19 155 SER A N 1
ATOM 1181 C CA . SER A 1 155 ? 19.186 3.509 -1.239 1.00 96.19 155 SER A CA 1
ATOM 1182 C C . SER A 1 155 ? 19.680 4.001 -2.602 1.00 96.19 155 SER A C 1
ATOM 1184 O O . SER A 1 155 ? 18.897 4.368 -3.483 1.00 96.19 155 SER A O 1
ATOM 1186 N N . ARG A 1 156 ? 21.003 3.958 -2.797 1.00 94.44 156 ARG A N 1
ATOM 1187 C CA . ARG A 1 156 ? 21.641 4.222 -4.097 1.00 94.44 156 ARG A CA 1
ATOM 1188 C C . ARG A 1 156 ? 21.334 3.148 -5.141 1.00 94.44 156 ARG A C 1
ATOM 1190 O O . ARG A 1 156 ? 21.255 3.479 -6.314 1.00 94.44 156 ARG A 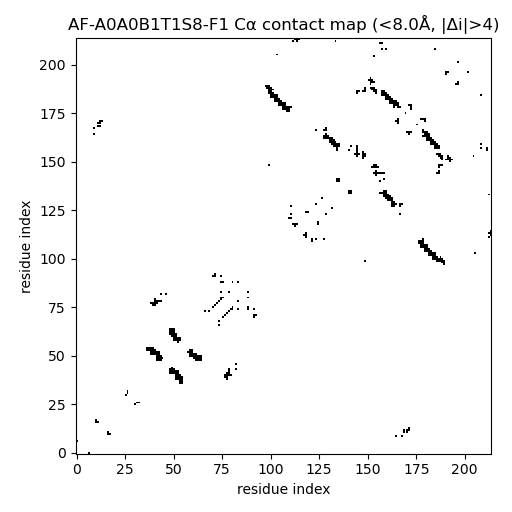O 1
ATOM 1197 N N . ASN A 1 157 ? 21.122 1.908 -4.709 1.00 93.94 157 ASN A N 1
ATOM 1198 C CA . ASN A 1 157 ? 20.721 0.784 -5.555 1.00 93.94 157 ASN A CA 1
ATOM 1199 C C . ASN A 1 157 ? 19.485 0.144 -4.906 1.00 93.94 157 ASN A C 1
ATOM 1201 O O . ASN A 1 157 ? 19.610 -0.882 -4.232 1.00 93.94 157 ASN A O 1
ATOM 1205 N N . PRO A 1 158 ? 18.308 0.791 -4.986 1.00 95.75 158 PRO A N 1
ATOM 1206 C CA . PRO A 1 158 ? 17.125 0.292 -4.301 1.00 95.75 158 PRO A CA 1
ATOM 1207 C C . PRO A 1 158 ? 16.776 -1.088 -4.850 1.00 95.75 158 PRO A C 1
ATOM 1209 O O . PRO A 1 158 ? 16.829 -1.287 -6.061 1.00 95.75 158 PRO A O 1
ATOM 1212 N N . VAL A 1 159 ? 16.385 -2.024 -3.980 1.00 96.56 159 VAL A N 1
ATOM 1213 C CA . VAL A 1 159 ? 15.742 -3.260 -4.444 1.00 96.56 159 VAL A CA 1
ATOM 1214 C C . VAL A 1 159 ? 14.412 -2.863 -5.068 1.00 96.56 159 VAL A C 1
ATOM 1216 O O . VAL A 1 159 ? 13.621 -2.169 -4.424 1.00 96.56 159 VAL A O 1
ATOM 1219 N N . ILE A 1 160 ? 14.186 -3.282 -6.310 1.00 96.69 160 ILE A N 1
ATOM 1220 C CA . ILE A 1 160 ? 12.976 -2.961 -7.066 1.00 96.69 160 ILE A CA 1
ATOM 1221 C C . ILE A 1 160 ? 12.222 -4.257 -7.321 1.00 96.69 160 ILE A C 1
ATOM 1223 O O . ILE A 1 160 ? 12.748 -5.154 -7.972 1.00 96.69 160 ILE A O 1
ATOM 1227 N N . GLU A 1 161 ? 10.984 -4.329 -6.849 1.00 96.06 161 GLU A N 1
ATOM 1228 C CA . GLU A 1 161 ? 9.994 -5.294 -7.318 1.00 96.06 161 GLU A CA 1
ATOM 1229 C C . GLU A 1 161 ? 9.048 -4.580 -8.285 1.00 96.06 161 GLU A C 1
ATOM 1231 O O . GLU A 1 161 ? 8.385 -3.605 -7.932 1.00 96.06 161 GLU A O 1
ATOM 1236 N N . MET A 1 162 ? 8.995 -5.047 -9.525 1.00 96.12 162 MET A N 1
ATOM 1237 C CA . MET A 1 162 ? 8.248 -4.410 -10.598 1.00 96.12 162 MET A CA 1
ATOM 1238 C C . MET A 1 162 ? 7.267 -5.377 -11.250 1.00 96.12 162 MET A C 1
ATOM 1240 O O . MET A 1 162 ? 7.562 -6.552 -11.460 1.00 96.12 162 MET A O 1
ATOM 1244 N N . THR A 1 163 ? 6.101 -4.857 -11.624 1.00 96.25 163 THR A N 1
ATOM 1245 C CA . THR A 1 163 ? 5.086 -5.574 -12.404 1.00 96.25 163 THR A CA 1
ATOM 1246 C C . THR A 1 163 ? 4.570 -4.703 -13.543 1.00 96.25 163 THR A C 1
ATOM 1248 O O . THR A 1 163 ? 4.562 -3.472 -13.448 1.00 96.25 163 THR A O 1
ATOM 1251 N N . ILE A 1 164 ? 4.122 -5.348 -14.622 1.00 96.25 164 ILE A N 1
ATOM 1252 C CA . ILE A 1 164 ? 3.511 -4.692 -15.785 1.00 96.25 164 ILE A CA 1
ATOM 1253 C C . ILE A 1 164 ? 2.112 -5.289 -15.995 1.00 96.25 164 ILE A C 1
ATOM 1255 O O . ILE A 1 164 ? 1.898 -6.076 -16.920 1.00 96.25 164 ILE A O 1
ATOM 1259 N N . PRO A 1 165 ? 1.140 -4.983 -15.116 1.00 95.25 165 PRO A N 1
ATOM 1260 C CA . PRO A 1 165 ? -0.165 -5.644 -15.128 1.00 95.25 165 PRO A CA 1
ATOM 1261 C C . PRO A 1 165 ? -0.911 -5.464 -16.458 1.00 95.25 165 PRO A C 1
ATOM 1263 O O . PRO A 1 165 ? -1.632 -6.365 -16.880 1.00 95.25 165 PRO A O 1
ATOM 1266 N N . SER A 1 166 ? -0.674 -4.356 -17.172 1.00 95.19 166 SER A N 1
ATOM 1267 C CA . SER A 1 166 ? -1.273 -4.099 -18.486 1.00 95.19 166 SER A CA 1
ATOM 1268 C C . SER A 1 166 ? -0.839 -5.079 -19.575 1.00 95.19 166 SER A C 1
ATOM 1270 O O . SER A 1 166 ? -1.461 -5.123 -20.629 1.00 95.19 166 SER A O 1
ATOM 1272 N N . VAL A 1 167 ? 0.227 -5.857 -19.376 1.00 94.69 167 VAL A N 1
ATOM 1273 C CA . VAL A 1 167 ? 0.601 -6.926 -20.313 1.00 94.69 167 VAL A CA 1
ATOM 1274 C C . VAL A 1 167 ? -0.376 -8.100 -20.229 1.00 94.69 167 VAL A C 1
ATOM 1276 O O . VAL A 1 167 ? -0.638 -8.745 -21.241 1.00 94.69 167 VAL A O 1
ATOM 1279 N N . ILE A 1 168 ? -0.921 -8.365 -19.040 1.00 93.31 168 ILE A N 1
ATOM 1280 C CA . ILE A 1 168 ? -1.875 -9.452 -18.794 1.00 93.31 168 ILE A CA 1
ATOM 1281 C C . ILE A 1 168 ? -3.308 -8.960 -18.987 1.00 93.31 168 ILE A C 1
ATOM 1283 O O . ILE A 1 168 ? -4.130 -9.654 -19.580 1.00 93.31 168 ILE A O 1
ATOM 1287 N N . ASP A 1 169 ? -3.597 -7.749 -18.519 1.00 94.31 169 ASP A N 1
ATOM 1288 C CA . ASP A 1 169 ? -4.931 -7.173 -18.540 1.00 94.31 169 ASP A CA 1
ATOM 1289 C C . ASP A 1 169 ? -4.958 -5.837 -19.288 1.00 94.31 169 ASP A C 1
ATOM 1291 O O . ASP A 1 169 ? -4.591 -4.782 -18.763 1.00 94.31 169 ASP A O 1
ATOM 1295 N N . ARG A 1 170 ? -5.451 -5.874 -20.530 1.00 93.81 170 ARG A N 1
ATOM 1296 C CA . ARG A 1 170 ? -5.575 -4.676 -21.371 1.00 93.81 170 ARG A CA 1
ATOM 1297 C C . ARG A 1 170 ? -6.665 -3.707 -20.912 1.00 93.81 170 ARG A C 1
ATOM 1299 O O . ARG A 1 170 ? -6.650 -2.577 -21.380 1.00 93.81 170 ARG A O 1
ATOM 1306 N N . SER A 1 171 ? -7.562 -4.082 -19.993 1.00 93.69 171 SER A N 1
ATOM 1307 C CA . SER A 1 171 ? -8.584 -3.158 -19.472 1.00 93.69 171 SER A CA 1
ATOM 1308 C C . SER A 1 171 ? -7.987 -2.006 -18.648 1.00 93.69 171 SER A C 1
ATOM 1310 O O . SER A 1 171 ? -8.634 -0.981 -18.457 1.00 93.69 171 SER A O 1
ATOM 1312 N N . LEU A 1 172 ? -6.727 -2.140 -18.216 1.00 92.75 172 LEU A N 1
ATOM 1313 C CA . LEU A 1 172 ? -6.001 -1.139 -17.430 1.00 92.75 172 LEU A CA 1
ATOM 1314 C C . LEU A 1 172 ? -5.448 0.030 -18.259 1.00 92.75 172 LEU A C 1
ATOM 1316 O O . LEU A 1 172 ? -4.868 0.958 -17.696 1.00 92.75 172 LEU A O 1
ATOM 1320 N N . VAL A 1 173 ? -5.563 -0.018 -19.587 1.00 94.44 173 VAL A N 1
ATOM 1321 C CA . VAL A 1 173 ? -4.938 0.946 -20.500 1.00 94.44 173 VAL A CA 1
ATOM 1322 C C . VAL A 1 173 ? -5.869 1.303 -21.662 1.00 94.44 173 VAL A C 1
ATOM 1324 O O . VAL A 1 173 ? -6.652 0.467 -22.102 1.00 94.44 173 VAL A O 1
ATOM 1327 N N . PRO A 1 174 ? -5.797 2.540 -22.188 1.00 92.00 174 PRO A N 1
ATOM 1328 C CA . PRO A 1 174 ? -6.765 3.031 -23.174 1.00 92.00 174 PRO A CA 1
ATOM 1329 C C . PRO A 1 174 ? -6.511 2.545 -24.609 1.00 92.00 174 PRO A C 1
ATOM 1331 O O . PRO A 1 174 ? -7.388 2.668 -25.460 1.00 92.00 174 PRO A O 1
ATOM 1334 N N . ASP A 1 175 ? -5.308 2.052 -24.908 1.00 92.12 175 ASP A N 1
ATOM 1335 C CA . ASP A 1 175 ? -4.884 1.667 -26.255 1.00 92.12 175 ASP A CA 1
ATOM 1336 C C . ASP A 1 175 ? -3.889 0.493 -26.215 1.00 92.12 175 ASP A C 1
ATOM 1338 O O . ASP A 1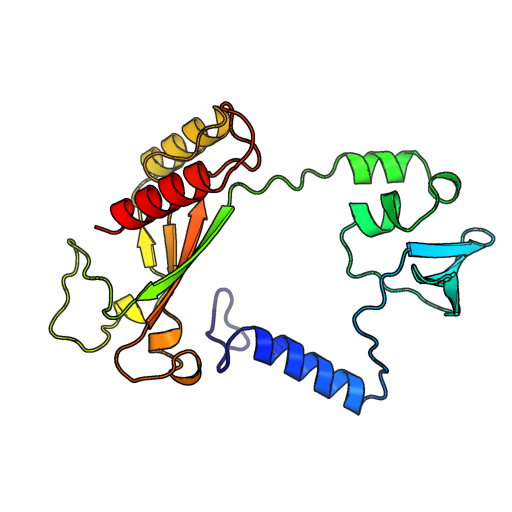 175 ? -3.440 0.079 -25.147 1.00 92.12 175 ASP A O 1
ATOM 1342 N N . GLU A 1 176 ? -3.542 -0.067 -27.376 1.00 86.12 176 GLU A N 1
ATOM 1343 C CA . GLU A 1 176 ? -2.668 -1.248 -27.494 1.00 86.12 176 GLU A CA 1
ATOM 1344 C C . GLU A 1 176 ? -1.183 -0.980 -27.196 1.00 86.12 176 GLU A C 1
ATOM 1346 O O . GLU A 1 176 ? -0.438 -1.915 -26.909 1.00 86.12 176 GLU A O 1
ATOM 1351 N N . ARG A 1 177 ? -0.731 0.278 -27.252 1.00 88.38 177 ARG A N 1
ATOM 1352 C CA . ARG A 1 177 ? 0.680 0.635 -27.031 1.00 88.38 177 ARG A CA 1
ATOM 1353 C C . ARG A 1 177 ? 0.955 0.982 -25.577 1.00 88.38 177 ARG A C 1
ATOM 1355 O O . ARG A 1 177 ? 1.987 0.598 -25.040 1.00 88.38 177 ARG A O 1
ATOM 1362 N N . SER A 1 178 ? 0.028 1.690 -24.943 1.00 94.00 178 SER A N 1
ATOM 1363 C CA . SER A 1 178 ? 0.144 2.149 -23.564 1.00 94.00 178 SER A CA 1
ATOM 1364 C C . SER A 1 178 ? 0.349 0.980 -22.601 1.00 94.00 178 SER A C 1
ATOM 1366 O O . SER A 1 178 ? -0.300 -0.064 -22.713 1.00 94.00 178 SER A O 1
ATOM 1368 N N . GLN A 1 179 ? 1.253 1.165 -21.645 1.00 94.81 179 GLN A N 1
ATOM 1369 C CA . GLN A 1 179 ? 1.523 0.230 -20.562 1.00 94.81 179 GLN A CA 1
ATOM 137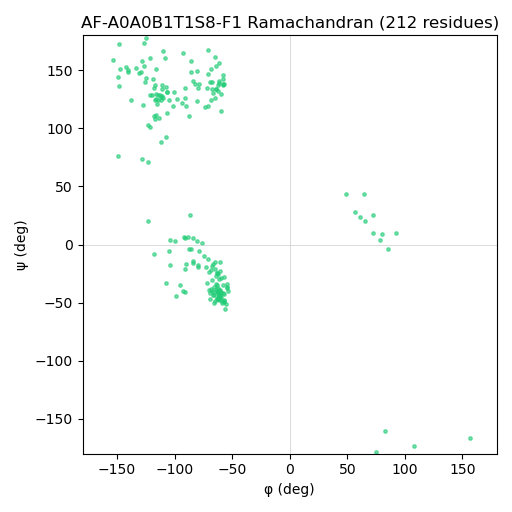0 C C . GLN A 1 179 ? 1.484 0.964 -19.227 1.00 94.81 179 GLN A C 1
ATOM 1372 O O . GLN A 1 179 ? 1.862 2.132 -19.140 1.00 94.81 179 GLN A O 1
ATOM 1377 N N . VAL A 1 180 ? 1.062 0.257 -18.186 1.00 95.31 180 VAL A N 1
ATOM 1378 C CA . VAL A 1 180 ? 1.185 0.700 -16.798 1.00 95.31 180 VAL A CA 1
ATOM 1379 C C . VAL A 1 180 ? 2.172 -0.220 -16.108 1.00 95.31 180 VAL A C 1
ATOM 1381 O O . VAL A 1 180 ? 2.030 -1.441 -16.161 1.00 95.31 180 VAL A O 1
ATOM 1384 N N . MET A 1 181 ? 3.162 0.379 -15.455 1.00 95.50 181 MET A N 1
ATOM 1385 C CA . MET A 1 181 ? 4.144 -0.321 -14.639 1.00 95.50 181 MET A CA 1
ATOM 1386 C C . MET A 1 181 ? 4.018 0.152 -13.195 1.00 95.50 181 MET A C 1
ATOM 1388 O O . MET A 1 181 ? 3.894 1.350 -12.929 1.00 95.50 181 MET A O 1
ATOM 1392 N N . SER A 1 182 ? 4.078 -0.794 -12.265 1.00 95.69 182 SER A N 1
ATOM 1393 C CA . SER A 1 182 ? 4.121 -0.525 -10.830 1.00 95.69 182 SER A CA 1
ATOM 1394 C C . SER A 1 182 ? 5.448 -1.015 -10.281 1.00 95.69 182 SER A C 1
ATOM 1396 O O . SER A 1 182 ? 5.791 -2.183 -10.454 1.00 95.69 182 SER A O 1
ATOM 1398 N N . LEU A 1 183 ? 6.172 -0.121 -9.619 1.00 96.94 183 LEU A N 1
ATOM 1399 C CA . LEU A 1 183 ? 7.445 -0.385 -8.972 1.00 96.94 183 LEU A CA 1
ATOM 1400 C C . LEU A 1 183 ? 7.265 -0.224 -7.464 1.00 96.94 183 LEU A C 1
ATOM 1402 O O . LEU A 1 183 ? 6.773 0.805 -6.999 1.00 96.94 183 LEU A O 1
ATOM 1406 N N . PHE A 1 184 ? 7.693 -1.225 -6.712 1.00 96.56 184 PHE A N 1
ATOM 1407 C CA . PHE A 1 184 ? 7.884 -1.173 -5.274 1.00 96.56 184 PHE A CA 1
ATOM 1408 C C . PHE A 1 184 ? 9.380 -1.125 -5.010 1.00 96.56 184 PHE A C 1
ATOM 1410 O O . PHE A 1 184 ? 10.105 -2.076 -5.300 1.00 96.56 184 PHE A O 1
ATOM 1417 N N . THR A 1 185 ? 9.847 0.000 -4.488 1.00 96.94 185 THR A N 1
ATOM 1418 C CA . THR A 1 185 ? 11.256 0.215 -4.190 1.00 96.94 185 THR A CA 1
ATOM 1419 C C . THR A 1 185 ? 11.479 0.164 -2.685 1.00 96.94 185 THR A C 1
ATOM 1421 O O . THR A 1 185 ? 10.749 0.778 -1.905 1.00 96.94 185 THR A O 1
ATOM 1424 N N . GLN A 1 186 ? 12.477 -0.604 -2.264 1.00 95.94 186 GLN A N 1
ATOM 1425 C CA . GLN A 1 186 ? 12.816 -0.789 -0.854 1.00 95.94 186 GLN A CA 1
ATOM 1426 C C . GLN A 1 186 ? 13.874 0.218 -0.398 1.00 95.94 186 GLN A C 1
ATOM 1428 O O . GLN A 1 186 ? 14.584 0.817 -1.208 1.00 95.94 186 GLN A O 1
ATOM 1433 N N . TYR A 1 187 ? 14.018 0.342 0.923 1.00 95.31 187 TYR A N 1
ATOM 1434 C CA . TYR A 1 187 ? 15.033 1.169 1.585 1.00 95.31 187 TYR A CA 1
ATOM 1435 C C . TYR A 1 187 ? 14.873 2.667 1.317 1.00 95.31 187 TYR A C 1
ATOM 1437 O O . TYR A 1 187 ? 15.842 3.387 1.075 1.00 95.31 187 TYR A O 1
ATOM 1445 N N . THR A 1 188 ? 13.627 3.129 1.392 1.00 95.12 188 THR A N 1
ATOM 1446 C CA . THR A 1 188 ? 13.251 4.538 1.293 1.00 95.12 188 THR A CA 1
ATOM 1447 C C . THR A 1 188 ? 12.685 5.020 2.628 1.00 95.12 188 THR A C 1
ATOM 1449 O O . THR A 1 188 ? 11.597 4.593 3.004 1.00 95.12 188 THR A O 1
ATOM 1452 N N . PRO A 1 189 ? 13.404 5.869 3.381 1.00 93.31 189 PRO A N 1
ATOM 1453 C CA . PRO A 1 189 ? 12.919 6.378 4.661 1.00 93.31 189 PRO A CA 1
ATOM 1454 C C . PRO A 1 189 ? 11.629 7.193 4.538 1.00 93.31 189 PRO A C 1
ATOM 1456 O O . PRO A 1 189 ? 11.497 8.014 3.628 1.00 93.31 189 PRO A O 1
ATOM 1459 N N . TYR A 1 190 ? 10.716 7.024 5.501 1.00 90.88 190 TYR A N 1
ATOM 1460 C CA . TYR A 1 190 ? 9.525 7.873 5.621 1.00 90.88 190 TYR A CA 1
ATOM 1461 C C . TYR A 1 190 ? 9.911 9.340 5.870 1.00 90.88 190 TYR A C 1
ATOM 1463 O O . TYR A 1 190 ? 9.352 10.247 5.261 1.00 90.88 190 TYR A O 1
ATOM 1471 N N . GLU A 1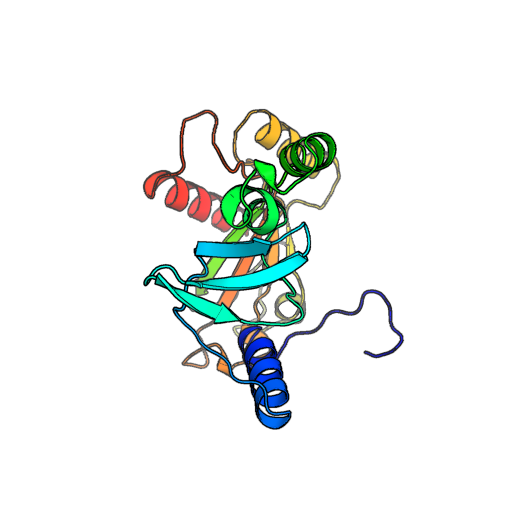 191 ? 10.949 9.564 6.681 1.00 90.44 191 GLU A N 1
ATOM 1472 C CA . GLU A 1 191 ? 11.604 10.860 6.861 1.00 90.44 191 GLU A CA 1
ATOM 1473 C C . GLU A 1 191 ? 13.076 10.767 6.460 1.00 90.44 191 GLU A C 1
ATOM 1475 O O . GLU A 1 191 ? 13.808 9.886 6.916 1.00 90.44 191 GLU A O 1
ATOM 1480 N N . LEU A 1 192 ? 13.529 11.686 5.605 1.00 93.00 192 LEU A N 1
ATOM 1481 C CA . LEU A 1 192 ? 14.930 11.748 5.206 1.00 93.00 192 LEU A CA 1
ATOM 1482 C C . LEU A 1 192 ? 15.728 12.567 6.219 1.00 93.00 192 LEU A C 1
ATOM 1484 O O . LEU A 1 192 ? 15.272 13.583 6.743 1.00 93.00 192 LEU A O 1
ATOM 1488 N N . LYS A 1 193 ? 17.002 12.214 6.391 1.00 94.00 193 LYS A N 1
ATOM 1489 C CA . LYS A 1 193 ? 17.967 12.995 7.177 1.00 94.00 193 LYS A CA 1
ATOM 1490 C C . LYS A 1 193 ? 18.102 14.440 6.680 1.00 94.00 193 LYS A C 1
ATOM 1492 O O . LYS A 1 193 ? 18.432 15.333 7.452 1.00 94.00 193 LYS A O 1
ATOM 1497 N N . ALA A 1 194 ? 17.852 14.674 5.391 1.00 91.38 194 ALA A N 1
ATOM 1498 C CA . ALA A 1 194 ? 17.869 15.999 4.776 1.00 91.38 194 ALA A CA 1
ATOM 1499 C C . ALA A 1 194 ? 16.574 16.810 5.020 1.00 91.38 194 ALA A C 1
ATOM 1501 O O . ALA A 1 194 ? 16.425 17.904 4.472 1.00 91.38 194 ALA A O 1
ATOM 1502 N N . GLY A 1 195 ? 15.617 16.283 5.787 1.00 93.12 195 GLY A N 1
ATOM 1503 C CA . GLY A 1 195 ? 14.302 16.873 6.040 1.00 93.12 195 GLY A CA 1
ATOM 1504 C C . GLY A 1 195 ? 13.167 16.130 5.323 1.00 93.12 195 GLY A C 1
ATOM 1505 O O . GLY A 1 195 ? 13.404 15.101 4.694 1.00 93.12 195 GLY A O 1
ATOM 1506 N N . PRO A 1 196 ? 11.932 16.652 5.369 1.00 93.44 196 PRO A N 1
ATOM 1507 C CA . PRO A 1 196 ? 10.765 15.964 4.825 1.00 93.44 196 PRO A CA 1
ATOM 1508 C C . PRO A 1 196 ? 10.835 15.785 3.302 1.00 93.44 196 PRO A C 1
ATOM 1510 O O . PRO A 1 196 ? 11.572 16.482 2.593 1.00 93.44 196 PRO A O 1
ATOM 1513 N N . TRP A 1 197 ? 10.031 14.856 2.791 1.00 94.44 197 TRP A N 1
ATOM 1514 C CA . TRP A 1 197 ? 9.782 14.736 1.358 1.00 94.44 197 TRP A CA 1
ATOM 1515 C C . TRP A 1 197 ? 9.074 15.987 0.831 1.00 94.44 197 TRP A C 1
ATOM 1517 O O . TRP A 1 197 ? 8.089 16.446 1.404 1.00 94.44 197 TRP A O 1
ATOM 1527 N N . ASN A 1 198 ? 9.557 16.511 -0.290 1.00 95.56 198 ASN A N 1
ATOM 1528 C CA . ASN A 1 198 ? 8.901 17.548 -1.081 1.00 95.56 198 ASN A CA 1
ATOM 1529 C C . ASN A 1 198 ? 8.782 17.064 -2.537 1.00 95.56 198 ASN A C 1
ATOM 1531 O O . ASN A 1 198 ? 9.309 16.004 -2.881 1.00 95.56 198 ASN A O 1
ATOM 1535 N N . GLU A 1 199 ? 8.084 17.814 -3.388 1.00 96.38 199 GLU A N 1
ATOM 1536 C CA . GLU A 1 199 ? 7.870 17.403 -4.785 1.00 96.38 199 GLU A CA 1
ATOM 1537 C C . GLU A 1 199 ? 9.181 17.250 -5.567 1.00 96.38 199 GLU A C 1
ATOM 1539 O O . GLU A 1 199 ? 9.345 16.273 -6.291 1.00 96.38 199 GLU A O 1
ATOM 1544 N N . GLU A 1 200 ? 10.154 18.135 -5.340 1.00 96.38 200 GLU A N 1
ATOM 1545 C CA . GLU A 1 200 ? 11.483 18.059 -5.962 1.00 96.38 200 GLU A CA 1
ATOM 1546 C C . GLU A 1 200 ? 12.197 16.740 -5.623 1.00 96.38 200 GLU A C 1
ATOM 1548 O O . GLU A 1 200 ? 12.597 16.002 -6.518 1.00 96.38 200 GLU A O 1
ATOM 1553 N N . ARG A 1 201 ? 12.270 16.370 -4.340 1.00 95.56 201 ARG A N 1
ATOM 1554 C CA . ARG A 1 201 ? 12.900 15.121 -3.879 1.00 95.56 201 ARG A CA 1
ATOM 1555 C C . ARG A 1 201 ? 12.155 13.882 -4.350 1.00 95.56 201 ARG A C 1
ATOM 1557 O O . ARG A 1 201 ? 12.784 12.870 -4.645 1.00 95.56 201 ARG A O 1
ATOM 1564 N N . LYS A 1 202 ? 10.820 13.934 -4.408 1.00 95.50 202 LYS A N 1
ATOM 1565 C CA . LYS A 1 202 ? 10.020 12.840 -4.977 1.00 95.50 202 LYS A CA 1
ATOM 1566 C C . LYS A 1 202 ? 10.366 12.638 -6.450 1.00 95.50 202 LYS A C 1
ATOM 1568 O O . LYS A 1 202 ? 10.537 11.499 -6.874 1.00 95.50 202 LYS A O 1
ATOM 1573 N N . GLU A 1 203 ? 10.505 13.722 -7.212 1.00 95.69 203 GLU A N 1
ATOM 1574 C CA . GLU A 1 203 ? 10.890 13.663 -8.621 1.00 95.69 203 GLU A CA 1
ATOM 1575 C C . GLU A 1 203 ? 12.332 13.162 -8.801 1.00 95.69 203 GLU A C 1
ATOM 1577 O O . GLU A 1 203 ? 12.581 12.298 -9.644 1.00 95.69 203 GLU A O 1
ATOM 1582 N N . GLU A 1 204 ? 13.276 13.645 -7.987 1.00 96.06 204 GLU A N 1
ATOM 1583 C CA . GLU A 1 204 ? 14.658 13.152 -7.954 1.00 96.06 204 GLU A CA 1
ATOM 1584 C C . GLU A 1 204 ? 14.710 11.649 -7.675 1.00 96.06 204 GLU A C 1
ATOM 1586 O O . GLU A 1 204 ? 15.358 10.900 -8.410 1.00 96.06 204 GLU A O 1
ATOM 1591 N N . TYR A 1 205 ? 13.987 11.192 -6.651 1.00 96.31 205 TYR A N 1
ATOM 1592 C CA . TYR A 1 205 ? 13.938 9.782 -6.293 1.00 96.31 205 TYR A CA 1
ATOM 1593 C C . TYR A 1 205 ? 13.260 8.930 -7.374 1.00 96.31 205 TYR A C 1
ATOM 1595 O O . TYR A 1 205 ? 13.751 7.851 -7.703 1.00 96.31 205 TYR A O 1
ATOM 1603 N N . ALA A 1 206 ? 12.172 9.412 -7.980 1.00 95.44 206 ALA A N 1
ATOM 1604 C CA . ALA A 1 206 ? 11.512 8.709 -9.075 1.00 95.44 206 ALA A CA 1
ATOM 1605 C C . ALA A 1 206 ? 12.448 8.542 -10.282 1.00 95.44 206 ALA A C 1
ATOM 1607 O O . ALA A 1 206 ? 12.564 7.441 -10.820 1.00 95.44 206 ALA A O 1
ATOM 1608 N N . LYS A 1 207 ? 13.176 9.600 -10.671 1.00 94.88 207 LYS A N 1
ATOM 1609 C CA . LYS A 1 207 ? 14.206 9.529 -11.722 1.00 94.88 207 LYS A CA 1
ATOM 1610 C C . LYS A 1 207 ? 15.312 8.545 -11.348 1.00 94.88 207 LYS A C 1
ATOM 1612 O O . LYS A 1 207 ? 15.685 7.722 -12.177 1.00 94.88 207 LYS A O 1
ATOM 1617 N N . HIS A 1 208 ? 15.797 8.595 -10.108 1.00 95.31 208 HIS A N 1
ATOM 1618 C CA . HIS A 1 208 ? 16.806 7.671 -9.586 1.00 95.31 208 HIS A CA 1
ATOM 1619 C C . HIS A 1 208 ? 16.358 6.207 -9.687 1.00 95.31 208 HIS A C 1
ATOM 1621 O O . HIS A 1 208 ? 17.085 5.380 -10.233 1.00 95.31 208 HIS A O 1
ATOM 1627 N N . ALA A 1 209 ? 15.143 5.889 -9.236 1.00 94.12 209 ALA A N 1
ATOM 1628 C CA . ALA A 1 209 ? 14.582 4.543 -9.319 1.00 94.12 209 ALA A CA 1
ATOM 1629 C C . ALA A 1 209 ? 14.418 4.064 -10.772 1.00 94.12 209 ALA A C 1
ATOM 1631 O O . ALA A 1 209 ? 14.739 2.920 -11.077 1.00 94.12 209 ALA A O 1
ATOM 1632 N N . ILE A 1 210 ? 13.967 4.938 -11.679 1.00 91.06 210 ILE A N 1
ATOM 1633 C CA . ILE A 1 210 ? 13.803 4.608 -13.104 1.00 91.06 210 ILE A CA 1
ATOM 1634 C C . ILE A 1 210 ? 15.159 4.382 -13.787 1.00 91.06 210 ILE A C 1
ATOM 1636 O O . ILE A 1 210 ? 15.290 3.460 -14.587 1.00 91.06 210 ILE A O 1
ATOM 1640 N N . LEU A 1 211 ? 16.182 5.180 -13.466 1.00 89.81 211 LEU A N 1
ATOM 1641 C CA . LEU A 1 211 ? 17.537 4.993 -14.004 1.00 89.81 211 LEU A CA 1
ATOM 1642 C C . LEU A 1 211 ? 18.164 3.662 -13.569 1.00 89.81 211 LEU A C 1
ATOM 1644 O O . LEU A 1 211 ? 18.979 3.113 -14.300 1.00 89.81 211 LEU A O 1
ATOM 1648 N N . ASN A 1 212 ? 17.748 3.124 -12.421 1.00 88.44 212 ASN A N 1
ATOM 1649 C CA . ASN A 1 212 ? 18.158 1.806 -11.932 1.00 88.44 212 ASN A CA 1
ATOM 1650 C C . ASN A 1 212 ? 17.459 0.630 -12.651 1.00 88.44 212 ASN A C 1
ATOM 1652 O O . ASN A 1 212 ? 17.707 -0.520 -12.301 1.00 88.44 212 ASN A O 1
ATOM 1656 N N . LEU A 1 213 ? 16.586 0.884 -13.635 1.00 83.06 213 LEU A N 1
ATOM 1657 C CA . LEU A 1 213 ? 15.984 -0.170 -14.466 1.00 83.06 213 LEU A CA 1
ATOM 1658 C C . LEU A 1 213 ? 16.867 -0.604 -15.652 1.00 83.06 213 LEU A C 1
ATOM 1660 O O . LEU A 1 213 ? 16.541 -1.605 -16.293 1.00 83.06 213 LEU A O 1
ATOM 1664 N N . ALA A 1 214 ? 17.904 0.173 -15.988 1.00 62.12 214 ALA A N 1
ATOM 1665 C CA . ALA A 1 214 ? 18.730 0.011 -17.191 1.00 62.12 214 ALA A CA 1
ATOM 1666 C C . ALA A 1 214 ? 19.895 -0.981 -17.006 1.00 62.12 214 ALA A C 1
ATOM 1668 O O . ALA A 1 214 ? 20.610 -0.857 -15.991 1.00 62.12 214 ALA A O 1
#

Radius of gyration: 22.66 Å; Cα contacts (8 Å, |Δi|>4): 294; chains: 1; bounding box: 54×44×62 Å